Protein AF-0000000066380019 (afdb_homodimer)

Sequence (318 aa):
MEIKNHFGVYCVCFENGKLLCIEKTRGPYQHRYDLPGGSQQLGEGLTETLTREVMEETGFTVRSYSNPRIYDVFVREELKNFMVHHVMALYDVEMNESAPQVTISEAVSDGANDSLGYIWMDIQEITEENASPLVLKVKSELLGFPELDKTSYMNWKVKMEIKNHFGVYCVCFENGKLLCIEKTRGPYQHRYDLPGGSQQLGEGLTETLTREVMEETGFTVRSYSNPRIYDVFVREELKNFMVHHVMALYDVEMNESAPQVTISEAVSDGANDSLGYIWMDIQEITEENASPLVLKVKSELLGFPELDKTSYMNWKVK

Organism: Streptococcus pneumoniae (strain ATCC BAA-255 / R6) (NCBI:txid171101)

pLDDT: mean 88.06, std 16.41, range [38.72, 98.88]

InterPro domains:
  IPR000086 NUDIX hydrolase domain [PF00293] (6-127)
  IPR000086 NUDIX hydrolase domain [PS51462] (4-143)
  IPR015797 NUDIX hydrolase-like domain superfamily [SSF55811] (5-139)
  IPR020084 NUDIX hydrolase, conserved site [PS00893] (38-59)

Nearest PDB structures (foldseek):
  5ghp-assembly2_B  TM=7.331E-01  e=1.375E-08  Homo sapiens
  5gp0-assembly1_I  TM=7.431E-01  e=1.557E-08  Arabidopsis thaliana
  5ws7-assembly2_B  TM=7.400E-01  e=2.726E-08  Homo sapiens
  5anv-assembly1_A  TM=7.391E-01  e=7.845E-08  Homo sapiens
  5wy6-assembly1_A  TM=7.321E-01  e=2.721E-07  Arabidopsis thaliana

Foldseek 3Di:
DAEAEAEKEFEFEADPQWTKWWAFCDDLQHQATDTQIGHDDPPDDRVRRHQVSCCLAAVWGWPDKDDWDKAWAWEAEAPDPYIYIYIYIYIYTDTDPDDRPDALVVQPCPVPRRTSYMDIGRLVPDDPVHHDPNSVQVSCVVVPHHDRDYYYHHHRYRD/DAEAEAEKEFEFEADPQWTKWFAFCDDLQHQATDTQIGHDDPPDDRVRRHQVSCCLAAVWGWPDKDDWDKAWAWEAEPPDPYIYIYIYIYIYTDTDPPDRPDALVVQDCPVPRRTSYMDIGRLVPDDPVHHDPNSVQVSCVVVPHHDRDYYYHHHRYRD

Structure (mmCIF, N/CA/C/O backbone):
data_AF-0000000066380019-model_v1
#
loop_
_entity.id
_entity.type
_entity.pdbx_description
1 polymer 'Nudix hydrolase domain-containing protein'
#
loop_
_atom_site.group_PDB
_atom_site.id
_atom_site.type_symbol
_atom_site.label_atom_id
_atom_site.label_alt_id
_atom_site.label_comp_id
_atom_site.label_asym_id
_atom_site.label_entity_id
_atom_site.label_seq_id
_atom_site.pdbx_PDB_ins_code
_atom_site.Cartn_x
_atom_site.Cartn_y
_atom_site.Cartn_z
_atom_site.occupancy
_atom_site.B_iso_or_equiv
_atom_site.auth_seq_id
_atom_site.auth_comp_id
_atom_site.auth_asym_id
_atom_site.auth_atom_id
_atom_site.pdbx_PDB_model_num
ATOM 1 N N . MET A 1 1 ? 16.453 5.004 -19.578 1 79.56 1 MET A N 1
ATOM 2 C CA . MET A 1 1 ? 15.602 3.816 -19.625 1 79.56 1 MET A CA 1
ATOM 3 C C . MET A 1 1 ? 14.203 4.137 -19.125 1 79.56 1 MET A C 1
ATOM 5 O O . MET A 1 1 ? 14.039 4.871 -18.156 1 79.56 1 MET A O 1
ATOM 9 N N . GLU A 1 2 ? 13.242 3.752 -19.859 1 91.19 2 GLU A N 1
ATOM 10 C CA . GLU A 1 2 ? 11.844 4.023 -19.531 1 91.19 2 GLU A CA 1
ATOM 11 C C . GLU A 1 2 ? 11.375 3.17 -18.344 1 91.19 2 GLU A C 1
ATOM 13 O O . GLU A 1 2 ? 11.758 2.002 -18.234 1 91.19 2 GLU A O 1
ATOM 18 N N . ILE A 1 3 ? 10.719 3.736 -17.391 1 94.06 3 ILE A N 1
ATOM 19 C CA . ILE A 1 3 ? 10.156 3.018 -16.25 1 94.06 3 ILE A CA 1
ATOM 20 C C . ILE A 1 3 ? 8.633 3.07 -16.297 1 94.06 3 ILE A C 1
ATOM 22 O O . ILE A 1 3 ? 8.047 4.152 -16.375 1 94.06 3 ILE A O 1
ATOM 26 N N . LYS A 1 4 ? 8.039 1.945 -16.344 1 93.69 4 LYS A N 1
ATOM 27 C CA . LYS A 1 4 ? 6.586 1.824 -16.297 1 93.69 4 LYS A CA 1
ATOM 28 C C . LYS A 1 4 ? 6.113 1.447 -14.898 1 93.69 4 LYS A C 1
ATOM 30 O O . LYS A 1 4 ? 6.672 0.546 -14.273 1 93.69 4 LYS A O 1
ATOM 35 N N . ASN A 1 5 ? 5.074 2.111 -14.461 1 95.5 5 ASN A N 1
ATOM 36 C CA . ASN A 1 5 ? 4.539 1.827 -13.133 1 95.5 5 ASN A CA 1
ATOM 37 C C . ASN A 1 5 ? 3.365 0.852 -13.203 1 95.5 5 ASN A C 1
ATOM 39 O O . ASN A 1 5 ? 2.531 0.938 -14.109 1 95.5 5 ASN A O 1
ATOM 43 N N . HIS A 1 6 ? 3.338 -0.1 -12.336 1 96 6 HIS A N 1
ATOM 44 C CA . HIS A 1 6 ? 2.219 -1.019 -12.172 1 96 6 HIS A CA 1
ATOM 45 C C . HIS A 1 6 ? 1.827 -1.145 -10.703 1 96 6 HIS A C 1
ATOM 47 O O . HIS A 1 6 ? 2.684 -1.372 -9.844 1 96 6 HIS A O 1
ATOM 53 N N . PHE A 1 7 ? 0.603 -0.919 -10.453 1 97.69 7 PHE A N 1
ATOM 54 C CA . PHE A 1 7 ? 0.041 -1.104 -9.117 1 97.69 7 PHE A CA 1
ATOM 55 C C . PHE A 1 7 ? -0.989 -2.227 -9.117 1 97.69 7 PHE A C 1
ATOM 57 O O . PHE A 1 7 ? -1.856 -2.283 -9.992 1 97.69 7 PHE A O 1
ATOM 64 N N . GLY A 1 8 ? -0.84 -3.137 -8.102 1 98.19 8 GLY A N 1
ATOM 65 C CA . GLY A 1 8 ? -1.808 -4.215 -7.977 1 98.19 8 GLY A CA 1
ATOM 66 C C . GLY A 1 8 ? -2.139 -4.547 -6.535 1 98.19 8 GLY A C 1
ATOM 67 O O . GLY A 1 8 ? -1.402 -4.176 -5.617 1 98.19 8 GLY A O 1
ATOM 68 N N . VAL A 1 9 ? -3.27 -5.199 -6.332 1 98.81 9 VAL A N 1
ATOM 69 C CA . VAL A 1 9 ? -3.74 -5.684 -5.039 1 98.81 9 VAL A CA 1
ATOM 70 C C . VAL A 1 9 ? -3.752 -7.211 -5.035 1 98.81 9 VAL A C 1
ATOM 72 O O . VAL A 1 9 ? -4.266 -7.836 -5.965 1 98.81 9 VAL A O 1
ATOM 75 N N . TYR A 1 10 ? -3.186 -7.801 -3.924 1 98.75 10 TYR A N 1
ATOM 76 C CA . TYR A 1 10 ? -2.957 -9.242 -3.986 1 98.75 10 TYR A CA 1
ATOM 77 C C . TYR A 1 10 ? -3.324 -9.906 -2.666 1 98.75 10 TYR A C 1
ATOM 79 O O . TYR A 1 10 ? -3.191 -9.305 -1.599 1 98.75 10 TYR A O 1
ATOM 87 N N . CYS A 1 11 ? -3.648 -11.094 -2.803 1 98 11 CYS A N 1
ATOM 88 C CA . CYS A 1 11 ? -4.078 -11.945 -1.703 1 98 11 CYS A CA 1
ATOM 89 C C . CYS A 1 11 ? -2.92 -12.789 -1.184 1 98 11 CYS A C 1
ATOM 91 O O . CYS A 1 11 ? -2.18 -13.391 -1.967 1 98 11 CYS A O 1
ATOM 93 N N . VAL A 1 12 ? -2.764 -12.773 0.124 1 98.69 12 VAL A N 1
ATOM 94 C CA . VAL A 1 12 ? -1.862 -13.711 0.788 1 98.69 12 VAL A CA 1
ATOM 95 C C . VAL A 1 12 ? -2.668 -14.68 1.652 1 98.69 12 VAL A C 1
ATOM 97 O O . VAL A 1 12 ? -3.227 -14.281 2.68 1 98.69 12 VAL A O 1
ATOM 100 N N . CYS A 1 13 ? -2.77 -15.82 1.291 1 97.38 13 CYS A N 1
ATOM 101 C CA . CYS A 1 13 ? -3.393 -16.891 2.053 1 97.38 13 CYS A CA 1
ATOM 102 C C . CYS A 1 13 ? -2.395 -18.016 2.342 1 97.38 13 CYS A C 1
ATOM 104 O O . CYS A 1 13 ? -2.027 -18.766 1.443 1 97.38 13 CYS A O 1
ATOM 106 N N . PHE A 1 14 ? -1.931 -18.062 3.529 1 97 14 PHE A N 1
ATOM 107 C CA . PHE A 1 14 ? -0.907 -19 3.969 1 97 14 PHE A CA 1
ATOM 108 C C . PHE A 1 14 ? -1.453 -19.938 5.047 1 97 14 PHE A C 1
ATOM 110 O O . PHE A 1 14 ? -1.842 -19.484 6.125 1 97 14 PHE A O 1
ATOM 117 N N . GLU A 1 15 ? -1.567 -21.188 4.734 1 92.94 15 GLU A N 1
ATOM 118 C CA . GLU A 1 15 ? -2.115 -22.188 5.648 1 92.94 15 GLU A CA 1
ATOM 119 C C . GLU A 1 15 ? -1.286 -23.469 5.625 1 92.94 15 GLU A C 1
ATOM 121 O O . GLU A 1 15 ? -0.978 -24 4.555 1 92.94 15 GLU A O 1
ATOM 126 N N . ASN A 1 16 ? -0.934 -23.953 6.805 1 94.06 16 ASN A N 1
ATOM 127 C CA . ASN A 1 16 ? -0.252 -25.234 6.941 1 94.06 16 ASN A CA 1
ATOM 128 C C . ASN A 1 16 ? 1.027 -25.281 6.109 1 94.06 16 ASN A C 1
ATOM 130 O O . ASN A 1 16 ? 1.26 -26.25 5.371 1 94.06 16 ASN A O 1
ATOM 134 N N . GLY A 1 17 ? 1.741 -24.172 6.066 1 95.69 17 GLY A N 1
ATOM 135 C CA . GLY A 1 17 ? 3.029 -24.109 5.391 1 95.69 17 GLY A CA 1
ATOM 136 C C . GLY A 1 17 ? 2.91 -23.906 3.893 1 95.69 17 GLY A C 1
ATOM 137 O O . GLY A 1 17 ? 3.914 -23.938 3.176 1 95.69 17 GLY A O 1
ATOM 138 N N . LYS A 1 18 ? 1.651 -23.734 3.436 1 96.75 18 LYS A N 1
ATOM 139 C CA . LYS A 1 18 ? 1.424 -23.594 2.002 1 96.75 18 LYS A CA 1
ATOM 140 C C . LYS A 1 18 ? 0.825 -22.234 1.678 1 96.75 18 LYS A C 1
ATOM 142 O O . LYS A 1 18 ? -0.024 -21.719 2.416 1 96.75 18 LYS A O 1
ATOM 147 N N . LEU A 1 19 ? 1.25 -21.688 0.559 1 97.62 19 LEU A N 1
ATOM 148 C CA . LEU A 1 19 ? 0.796 -20.391 0.056 1 97.62 19 LEU A CA 1
ATOM 149 C C . LEU A 1 19 ? -0.108 -20.578 -1.159 1 97.62 19 LEU A C 1
ATOM 151 O O . LEU A 1 19 ? 0.231 -21.312 -2.09 1 97.62 19 LEU A O 1
ATOM 155 N N . LEU A 1 20 ? -1.28 -19.938 -1.122 1 95.94 20 LEU A N 1
ATOM 156 C CA . LEU A 1 20 ? -2.164 -19.953 -2.281 1 95.94 20 LEU A CA 1
ATOM 157 C C . LEU A 1 20 ? -1.581 -19.141 -3.428 1 95.94 20 LEU A C 1
ATOM 159 O O . LEU A 1 20 ? -1.33 -17.938 -3.273 1 95.94 20 LEU A O 1
ATOM 163 N N . CYS A 1 21 ? -1.345 -19.797 -4.52 1 96.62 21 CYS A N 1
ATOM 164 C CA . CYS A 1 21 ? -0.783 -19.141 -5.699 1 96.62 21 CYS A CA 1
ATOM 165 C C . CYS A 1 21 ? -1.622 -19.438 -6.938 1 96.62 21 CYS A C 1
ATOM 167 O O . CYS A 1 21 ? -2.561 -20.234 -6.879 1 96.62 21 CYS A O 1
ATOM 169 N N . ILE A 1 22 ? -1.311 -18.672 -7.941 1 93.88 22 ILE A N 1
ATOM 170 C CA . ILE A 1 22 ? -1.867 -18.922 -9.266 1 93.88 22 ILE A CA 1
ATOM 171 C C . ILE A 1 22 ? -0.737 -19.047 -10.281 1 93.88 22 ILE A C 1
ATOM 173 O O . ILE A 1 22 ? 0.411 -18.703 -9.992 1 93.88 22 ILE A O 1
ATOM 177 N N . GLU A 1 23 ? -1.084 -19.609 -11.375 1 88.19 23 GLU A N 1
ATOM 178 C CA . GLU A 1 23 ? -0.146 -19.656 -12.492 1 88.19 23 GLU A CA 1
ATOM 179 C C . GLU A 1 23 ? -0.554 -18.688 -13.602 1 88.19 23 GLU A C 1
ATOM 181 O O . GLU A 1 23 ? -1.653 -18.781 -14.148 1 88.19 23 GLU A O 1
ATOM 186 N N . LYS A 1 24 ? 0.346 -17.844 -13.867 1 80.25 24 LYS A N 1
ATOM 187 C CA . LYS A 1 24 ? 0.044 -16.859 -14.906 1 80.25 24 LYS A CA 1
ATOM 188 C C . LYS A 1 24 ? 0.396 -17.391 -16.297 1 80.25 24 LYS A C 1
ATOM 190 O O . LYS A 1 24 ? 1.412 -18.078 -16.453 1 80.25 24 LYS A O 1
ATOM 195 N N . THR A 1 25 ? -0.458 -17.078 -17.203 1 78.31 25 THR A N 1
ATOM 196 C CA . THR A 1 25 ? -0.219 -17.562 -18.562 1 78.31 25 THR A CA 1
ATOM 197 C C . THR A 1 25 ? 0.271 -16.438 -19.453 1 78.31 25 THR A C 1
ATOM 199 O O . THR A 1 25 ? 0.654 -16.672 -20.609 1 78.31 25 THR A O 1
ATOM 202 N N . ARG A 1 26 ? 0.308 -15.25 -18.922 1 77.38 26 ARG A N 1
ATOM 203 C CA . ARG A 1 26 ? 0.726 -14.094 -19.703 1 77.38 26 ARG A CA 1
ATOM 204 C C . ARG A 1 26 ? 1.482 -13.094 -18.844 1 77.38 26 ARG A C 1
ATOM 206 O O . ARG A 1 26 ? 1.46 -13.188 -17.609 1 77.38 26 ARG A O 1
ATOM 213 N N . GLY A 1 27 ? 2.17 -12.148 -19.531 1 77.94 27 GLY A N 1
ATOM 214 C CA . GLY A 1 27 ? 2.855 -11.078 -18.812 1 77.94 27 GLY A CA 1
ATOM 215 C C . GLY A 1 27 ? 4.266 -11.453 -18.391 1 77.94 27 GLY A C 1
ATOM 216 O O . GLY A 1 27 ? 4.781 -12.5 -18.797 1 77.94 27 GLY A O 1
ATOM 217 N N . PRO A 1 28 ? 4.812 -10.633 -17.609 1 80.19 28 PRO A N 1
ATOM 218 C CA . PRO A 1 28 ? 6.223 -10.82 -17.25 1 80.19 28 PRO A CA 1
ATOM 219 C C . PRO A 1 28 ? 6.445 -12.008 -16.328 1 80.19 28 PRO A C 1
ATOM 221 O O . PRO A 1 28 ? 7.566 -12.516 -16.219 1 80.19 28 PRO A O 1
ATOM 224 N N . TYR A 1 29 ? 5.344 -12.469 -15.727 1 86.25 29 TYR A N 1
ATOM 225 C CA . TYR A 1 29 ? 5.512 -13.531 -14.742 1 86.25 29 TYR A CA 1
ATOM 226 C C . TYR A 1 29 ? 4.938 -14.844 -15.258 1 86.25 29 TYR A C 1
ATOM 228 O O . TYR A 1 29 ? 4.617 -15.742 -14.477 1 86.25 29 TYR A O 1
ATOM 236 N N . GLN A 1 30 ? 4.844 -14.945 -16.562 1 83.88 30 GLN A N 1
ATOM 237 C CA . GLN A 1 30 ? 4.293 -16.156 -17.172 1 83.88 30 GLN A CA 1
ATOM 238 C C . GLN A 1 30 ? 5.105 -17.375 -16.781 1 83.88 30 GLN A C 1
ATOM 240 O O . GLN A 1 30 ? 6.336 -17.328 -16.719 1 83.88 30 GLN A O 1
ATOM 245 N N . HIS A 1 31 ? 4.379 -18.422 -16.422 1 84.62 31 HIS A N 1
ATOM 246 C CA . HIS A 1 31 ? 4.91 -19.75 -16.078 1 84.62 31 HIS A CA 1
ATOM 247 C C . HIS A 1 31 ? 5.582 -19.719 -14.711 1 84.62 31 HIS A C 1
ATOM 249 O O . HIS A 1 31 ? 6.484 -20.516 -14.445 1 84.62 31 HIS A O 1
ATOM 255 N N . ARG A 1 32 ? 5.25 -18.781 -13.93 1 92.31 32 ARG A N 1
ATOM 256 C CA . ARG A 1 32 ? 5.672 -18.688 -12.539 1 92.31 32 ARG A CA 1
ATOM 257 C C . ARG A 1 32 ? 4.469 -18.609 -11.609 1 92.31 32 ARG A C 1
ATOM 259 O O . ARG A 1 32 ? 3.398 -18.141 -12.008 1 92.31 32 ARG A O 1
ATOM 266 N N . TYR A 1 33 ? 4.723 -19.031 -10.438 1 94.31 33 TYR A N 1
ATOM 267 C CA . TYR A 1 33 ? 3.707 -18.844 -9.406 1 94.31 33 TYR A CA 1
ATOM 268 C C . TYR A 1 33 ? 3.576 -17.375 -9.031 1 94.31 33 TYR A C 1
ATOM 270 O O . TYR A 1 33 ? 4.578 -16.672 -8.891 1 94.31 33 TYR A O 1
ATOM 278 N N . ASP A 1 34 ? 2.385 -17 -9 1 96.81 34 ASP A N 1
ATOM 279 C CA . ASP A 1 34 ? 2.061 -15.625 -8.602 1 96.81 34 ASP A CA 1
ATOM 280 C C . ASP A 1 34 ? 0.957 -15.602 -7.551 1 96.81 34 ASP A C 1
ATOM 282 O O . ASP A 1 34 ? 0.409 -16.641 -7.195 1 96.81 34 ASP A O 1
ATOM 286 N N . LEU A 1 35 ? 0.678 -14.477 -7.031 1 97.75 35 LEU A N 1
ATOM 287 C CA . LEU A 1 35 ? -0.396 -14.328 -6.059 1 97.75 35 LEU A CA 1
ATOM 288 C C . LEU A 1 35 ? -1.717 -14.008 -6.75 1 97.75 35 LEU A C 1
ATOM 290 O O . LEU A 1 35 ? -1.74 -13.281 -7.742 1 97.75 35 LEU A O 1
ATOM 294 N N . PRO A 1 36 ? -2.805 -14.57 -6.254 1 96.5 36 PRO A N 1
ATOM 295 C CA . PRO A 1 36 ? -4.086 -14.07 -6.762 1 96.5 36 PRO A CA 1
ATOM 296 C C . PRO A 1 36 ? -4.25 -12.562 -6.566 1 96.5 36 PRO A C 1
ATOM 298 O O . PRO A 1 36 ? -4.008 -12.047 -5.469 1 96.5 36 PRO A O 1
ATOM 301 N N . GLY A 1 37 ? -4.594 -11.891 -7.527 1 97 37 GLY A N 1
ATOM 302 C CA . GLY A 1 37 ? -4.715 -10.445 -7.484 1 97 37 GLY A CA 1
ATOM 303 C C . GLY A 1 37 ? -4.531 -9.789 -8.844 1 97 37 GLY A C 1
ATOM 304 O O . GLY A 1 37 ? -4.359 -10.477 -9.852 1 97 37 GLY A O 1
ATOM 305 N N . GLY A 1 38 ? -4.574 -8.492 -8.875 1 96.38 38 GLY A N 1
ATOM 306 C CA . GLY A 1 38 ? -4.453 -7.785 -10.133 1 96.38 38 GLY A CA 1
ATOM 307 C C . GLY A 1 38 ? -4.672 -6.289 -10.008 1 96.38 38 GLY A C 1
ATOM 308 O O . GLY A 1 38 ? -4.527 -5.73 -8.922 1 96.38 38 GLY A O 1
ATOM 309 N N . SER A 1 39 ? -4.961 -5.73 -11.117 1 96.81 39 SER A N 1
ATOM 310 C CA . SER A 1 39 ? -5.094 -4.277 -11.203 1 96.81 39 SER A CA 1
ATOM 311 C C . SER A 1 39 ? -6.461 -3.816 -10.719 1 96.81 39 SER A C 1
ATOM 313 O O . SER A 1 39 ? -7.445 -4.555 -10.82 1 96.81 39 SER A O 1
ATOM 315 N N . GLN A 1 40 ? -6.492 -2.615 -10.25 1 97.31 40 GLN A N 1
ATOM 316 C CA . GLN A 1 40 ? -7.738 -2 -9.812 1 97.31 40 GLN A CA 1
ATOM 317 C C . GLN A 1 40 ? -8.602 -1.596 -11.008 1 97.31 40 GLN A C 1
ATOM 319 O O . GLN A 1 40 ? -8.078 -1.16 -12.031 1 97.31 40 GLN A O 1
ATOM 324 N N . GLN A 1 41 ? -9.906 -1.7 -10.844 1 95.88 41 GLN A N 1
ATOM 325 C CA . GLN A 1 41 ? -10.875 -1.091 -11.75 1 95.88 41 GLN A CA 1
ATOM 326 C C . GLN A 1 41 ? -11.352 0.258 -11.219 1 95.88 41 GLN A C 1
ATOM 328 O O . GLN A 1 41 ? -11.297 0.511 -10.016 1 95.88 41 GLN A O 1
ATOM 333 N N . LEU A 1 42 ? -11.82 1.012 -12.117 1 93.19 42 LEU A N 1
ATOM 334 C CA . LEU A 1 42 ? -12.273 2.35 -11.742 1 93.19 42 LEU A CA 1
ATOM 335 C C . LEU A 1 42 ? -13.383 2.281 -10.703 1 93.19 42 LEU A C 1
ATOM 337 O O . LEU A 1 42 ? -14.344 1.526 -10.867 1 93.19 42 LEU A O 1
ATOM 341 N N . GLY A 1 43 ? -13.188 3.041 -9.609 1 93.88 43 GLY A N 1
ATOM 342 C CA . GLY A 1 43 ? -14.219 3.139 -8.594 1 93.88 43 GLY A CA 1
ATOM 343 C C . GLY A 1 43 ? -14.078 2.1 -7.5 1 93.88 43 GLY A C 1
ATOM 344 O O . GLY A 1 43 ? -14.781 2.16 -6.484 1 93.88 43 GLY A O 1
ATOM 345 N N . GLU A 1 44 ? -13.148 1.173 -7.621 1 96.81 44 GLU A N 1
ATOM 346 C CA . GLU A 1 44 ? -12.93 0.132 -6.621 1 96.81 44 GLU A CA 1
ATOM 347 C C . GLU A 1 44 ? -11.977 0.611 -5.523 1 96.81 44 GLU A C 1
ATOM 349 O O . GLU A 1 44 ? -10.953 1.235 -5.812 1 96.81 44 GLU A O 1
ATOM 354 N N . GLY A 1 45 ? -12.383 0.373 -4.301 1 98.25 45 GLY A N 1
ATOM 355 C CA . GLY A 1 45 ? -11.375 0.427 -3.252 1 98.25 45 GLY A CA 1
ATOM 356 C C . GLY A 1 45 ? -10.414 -0.746 -3.285 1 98.25 45 GLY A C 1
ATOM 357 O O . GLY A 1 45 ? -10.617 -1.699 -4.039 1 98.25 45 GLY A O 1
ATOM 358 N N . LEU A 1 46 ? -9.477 -0.72 -2.463 1 98.75 46 LEU A N 1
ATOM 359 C CA . LEU A 1 46 ? -8.461 -1.766 -2.43 1 98.75 46 LEU A CA 1
ATOM 360 C C . LEU A 1 46 ? -9.078 -3.119 -2.1 1 98.75 46 LEU A C 1
ATOM 362 O O . LEU A 1 46 ? -8.812 -4.113 -2.777 1 98.75 46 LEU A O 1
ATOM 366 N N . THR A 1 47 ? -9.953 -3.168 -1.132 1 98.69 47 THR A N 1
ATOM 367 C CA . THR A 1 47 ? -10.523 -4.434 -0.679 1 98.69 47 THR A CA 1
ATOM 368 C C . THR A 1 47 ? -11.531 -4.965 -1.693 1 98.69 47 THR A C 1
ATOM 370 O O . THR A 1 47 ? -11.688 -6.18 -1.845 1 98.69 47 THR A O 1
ATOM 373 N N . GLU A 1 48 ? -12.188 -4.051 -2.381 1 98.44 48 GLU A N 1
ATOM 374 C CA . GLU A 1 48 ? -13.094 -4.465 -3.451 1 98.44 48 GLU A CA 1
ATOM 375 C C . GLU A 1 48 ? -12.32 -5.113 -4.598 1 98.44 48 GLU A C 1
ATOM 377 O O . GLU A 1 48 ? -12.758 -6.125 -5.152 1 98.44 48 GLU A O 1
ATOM 382 N N . THR A 1 49 ? -11.234 -4.52 -4.945 1 98.5 49 THR A N 1
ATOM 383 C CA . THR A 1 49 ? -10.367 -5.109 -5.957 1 98.5 49 THR A CA 1
ATOM 384 C C . THR A 1 49 ? -9.883 -6.488 -5.52 1 98.5 49 THR A C 1
ATOM 386 O O . THR A 1 49 ? -9.93 -7.441 -6.297 1 98.5 49 THR A O 1
ATOM 389 N N . LEU A 1 50 ? -9.461 -6.57 -4.266 1 98.38 50 LEU A N 1
ATOM 390 C CA . LEU A 1 50 ? -8.984 -7.824 -3.701 1 98.38 50 LEU A CA 1
ATOM 391 C C . LEU A 1 50 ? -10.023 -8.922 -3.85 1 98.38 50 LEU A C 1
ATOM 393 O O . LEU A 1 50 ? -9.734 -9.992 -4.398 1 98.38 50 LEU A O 1
ATOM 397 N N . THR A 1 51 ? -11.211 -8.641 -3.424 1 97.5 51 THR A N 1
ATOM 398 C CA . THR A 1 51 ? -12.273 -9.633 -3.395 1 97.5 51 THR A CA 1
ATOM 399 C C . THR A 1 51 ? -12.664 -10.047 -4.812 1 97.5 51 THR A C 1
ATOM 401 O O . THR A 1 51 ? -12.875 -11.234 -5.078 1 97.5 51 THR A O 1
ATOM 404 N N . ARG A 1 52 ? -12.734 -9.102 -5.691 1 97.06 52 ARG A N 1
ATOM 405 C CA . ARG A 1 52 ? -13.094 -9.398 -7.074 1 97.06 52 ARG A CA 1
ATOM 406 C C . ARG A 1 52 ? -12.047 -10.281 -7.742 1 97.06 52 ARG A C 1
ATOM 408 O O . ARG A 1 52 ? -12.383 -11.312 -8.328 1 97.06 52 ARG A O 1
ATOM 415 N N . GLU A 1 53 ? -10.766 -9.914 -7.656 1 96.06 53 GLU A N 1
ATOM 416 C CA . GLU A 1 53 ? -9.688 -10.625 -8.32 1 96.06 53 GLU A CA 1
ATOM 417 C C . GLU A 1 53 ? -9.547 -12.047 -7.777 1 96.06 53 GLU A C 1
ATOM 419 O O . GLU A 1 53 ? -9.281 -12.984 -8.531 1 96.06 53 GLU A O 1
ATOM 424 N N . VAL A 1 54 ? -9.719 -12.219 -6.465 1 94.62 54 VAL A N 1
ATOM 425 C CA . VAL A 1 54 ? -9.625 -13.539 -5.859 1 94.62 54 VAL A CA 1
ATOM 426 C C . VAL A 1 54 ? -10.719 -14.453 -6.418 1 94.62 54 VAL A C 1
ATOM 428 O O . VAL A 1 54 ? -10.438 -15.578 -6.824 1 94.62 54 VAL A O 1
ATOM 431 N N . MET A 1 55 ? -11.867 -13.906 -6.469 1 93.56 55 MET A N 1
ATOM 432 C CA . MET A 1 55 ? -12.969 -14.688 -7.023 1 93.56 55 MET A CA 1
ATOM 433 C C . MET A 1 55 ? -12.719 -15.008 -8.492 1 93.56 55 MET A C 1
ATOM 435 O O . MET A 1 55 ? -12.875 -16.156 -8.914 1 93.56 55 MET A O 1
ATOM 439 N N . GLU A 1 56 ? -12.328 -14.086 -9.281 1 91.56 56 GLU A N 1
ATOM 440 C CA . GLU A 1 56 ? -12.109 -14.25 -10.719 1 91.56 56 GLU A CA 1
ATOM 441 C C . GLU A 1 56 ? -11.016 -15.281 -10.992 1 91.56 56 GLU A C 1
ATOM 443 O O . GLU A 1 56 ? -11.141 -16.109 -11.898 1 91.56 56 GLU A O 1
ATOM 448 N N . GLU A 1 57 ? -9.984 -15.281 -10.164 1 91 57 GLU A N 1
ATOM 449 C CA . GLU A 1 57 ? -8.797 -16.062 -10.492 1 91 57 GLU A CA 1
ATOM 450 C C . GLU A 1 57 ? -8.812 -17.422 -9.781 1 91 57 GLU A C 1
ATOM 452 O O . GLU A 1 57 ? -8.148 -18.359 -10.211 1 91 57 GLU A O 1
ATOM 457 N N . THR A 1 58 ? -9.547 -17.547 -8.625 1 90.75 58 THR A N 1
ATOM 458 C CA . THR A 1 58 ? -9.461 -18.766 -7.836 1 90.75 58 THR A CA 1
ATOM 459 C C . THR A 1 58 ? -10.844 -19.391 -7.656 1 90.75 58 THR A C 1
ATOM 461 O O . THR A 1 58 ? -10.953 -20.562 -7.293 1 90.75 58 THR A O 1
ATOM 464 N N . GLY A 1 59 ? -11.859 -18.578 -7.805 1 89.19 59 GLY A N 1
ATOM 465 C CA . GLY A 1 59 ? -13.219 -19.047 -7.551 1 89.19 59 GLY A CA 1
ATOM 466 C C . GLY A 1 59 ? -13.602 -19 -6.082 1 89.19 59 GLY A C 1
ATOM 467 O O . GLY A 1 59 ? -14.75 -19.25 -5.727 1 89.19 59 GLY A O 1
ATOM 468 N N . PHE A 1 60 ? -12.703 -18.625 -5.211 1 90.5 60 PHE A N 1
ATOM 469 C CA . PHE A 1 60 ? -12.977 -18.547 -3.779 1 90.5 60 PHE A CA 1
ATOM 470 C C . PHE A 1 60 ? -13.609 -17.219 -3.412 1 90.5 60 PHE A C 1
ATOM 472 O O . PHE A 1 60 ? -13.375 -16.203 -4.082 1 90.5 60 PHE A O 1
ATOM 479 N N . THR A 1 61 ? -14.352 -17.312 -2.354 1 93.12 61 THR A N 1
ATOM 480 C CA . THR A 1 61 ? -14.883 -16.094 -1.774 1 93.12 61 THR A CA 1
ATOM 481 C C . THR A 1 61 ? -14.109 -15.711 -0.513 1 93.12 61 THR A C 1
ATOM 483 O O . THR A 1 61 ? -13.766 -16.578 0.292 1 93.12 61 THR A O 1
ATOM 486 N N . VAL A 1 62 ? -13.906 -14.477 -0.373 1 95.38 62 VAL A N 1
ATOM 487 C CA . VAL A 1 62 ? -13.141 -13.961 0.755 1 95.38 62 VAL A CA 1
ATOM 488 C C . VAL A 1 62 ? -14.031 -13.867 1.989 1 95.38 62 VAL A C 1
ATOM 490 O O . VAL A 1 62 ? -15.094 -13.234 1.949 1 95.38 62 VAL A O 1
ATOM 493 N N . ARG A 1 63 ? -13.641 -14.484 3.021 1 95.81 63 ARG A N 1
ATOM 494 C CA . ARG A 1 63 ? -14.352 -14.406 4.293 1 95.81 63 ARG A CA 1
ATOM 495 C C . ARG A 1 63 ? -13.922 -13.18 5.086 1 95.81 63 ARG A C 1
ATOM 497 O O . ARG A 1 63 ? -14.758 -12.492 5.676 1 95.81 63 ARG A O 1
ATOM 504 N N . SER A 1 64 ? -12.672 -12.961 5.145 1 97.38 64 SER A N 1
ATOM 505 C CA . SER A 1 64 ? -12.109 -11.812 5.852 1 97.38 64 SER A CA 1
ATOM 506 C C . SER A 1 64 ? -10.727 -11.453 5.312 1 97.38 64 SER A C 1
ATOM 508 O O . SER A 1 64 ? -10.07 -12.273 4.684 1 97.38 64 SER A O 1
ATOM 510 N N . TYR A 1 65 ? -10.375 -10.258 5.379 1 98.25 65 TYR A N 1
ATOM 511 C CA . TYR A 1 65 ? -9.039 -9.773 5.059 1 98.25 65 TYR A CA 1
ATOM 512 C C . TYR A 1 65 ? -8.461 -8.945 6.203 1 98.25 65 TYR A C 1
ATOM 514 O O . TYR A 1 65 ? -9.211 -8.344 6.977 1 98.25 65 TYR A O 1
ATOM 522 N N . SER A 1 66 ? -7.133 -8.938 6.328 1 98.12 66 SER A N 1
ATOM 523 C CA . SER A 1 66 ? -6.426 -8.211 7.383 1 98.12 66 SER A CA 1
ATOM 524 C C . SER A 1 66 ? -4.988 -7.906 6.973 1 98.12 66 SER A C 1
ATOM 526 O O . SER A 1 66 ? -4.555 -8.289 5.887 1 98.12 66 SER A O 1
ATOM 528 N N . ASN A 1 67 ? -4.324 -7.105 7.762 1 97.75 67 ASN A N 1
ATOM 529 C CA . ASN A 1 67 ? -2.895 -6.832 7.676 1 97.75 67 ASN A CA 1
ATOM 530 C C . ASN A 1 67 ? -2.514 -6.262 6.312 1 97.75 67 ASN A C 1
ATOM 532 O O . ASN A 1 67 ? -1.66 -6.816 5.617 1 97.75 67 ASN A O 1
ATOM 536 N N . PRO A 1 68 ? -3.209 -5.188 5.949 1 98.56 68 PRO A N 1
ATOM 537 C CA . PRO A 1 68 ? -2.775 -4.535 4.715 1 98.56 68 PRO A CA 1
ATOM 538 C C . PRO A 1 68 ? -1.319 -4.074 4.766 1 98.56 68 PRO A C 1
ATOM 540 O O . PRO A 1 68 ? -0.896 -3.467 5.75 1 98.56 68 PRO A O 1
ATOM 543 N N . ARG A 1 69 ? -0.55 -4.426 3.779 1 98.06 69 ARG A N 1
ATOM 544 C CA . ARG A 1 69 ? 0.824 -3.943 3.689 1 98.06 69 ARG A CA 1
ATOM 545 C C . ARG A 1 69 ? 1.232 -3.725 2.236 1 98.06 69 ARG A C 1
ATOM 547 O O . ARG A 1 69 ? 0.463 -4.016 1.318 1 98.06 69 ARG A O 1
ATOM 554 N N . ILE A 1 70 ? 2.373 -3.135 2.039 1 98.75 70 ILE A N 1
ATOM 555 C CA . ILE A 1 70 ? 2.76 -2.682 0.708 1 98.75 70 ILE A CA 1
ATOM 556 C C . ILE A 1 70 ? 4.258 -2.891 0.508 1 98.75 70 ILE A C 1
ATOM 558 O O . ILE A 1 70 ? 5.051 -2.67 1.427 1 98.75 70 ILE A O 1
ATOM 562 N N . TYR A 1 71 ? 4.648 -3.395 -0.646 1 98.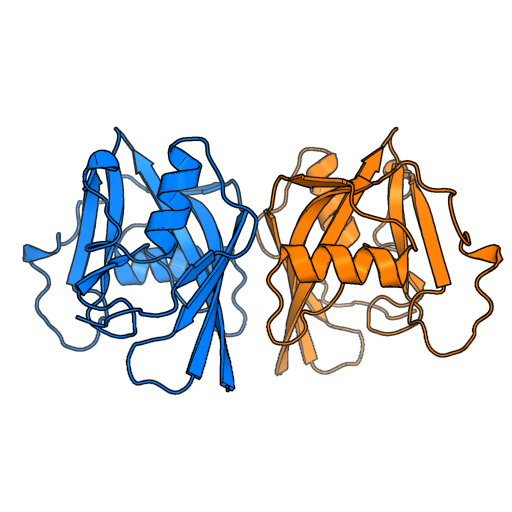62 71 TYR A N 1
ATOM 563 C CA . TYR A 1 71 ? 6.027 -3.57 -1.09 1 98.62 71 TYR A CA 1
ATOM 564 C C . TYR A 1 71 ? 6.191 -3.146 -2.545 1 98.62 71 TYR A C 1
ATOM 566 O O . TYR A 1 71 ? 5.203 -2.869 -3.232 1 98.62 71 TYR A O 1
ATOM 574 N N . ASP A 1 72 ? 7.41 -3 -2.979 1 98.56 72 ASP A N 1
ATOM 575 C CA . ASP A 1 72 ? 7.645 -2.701 -4.391 1 98.56 72 ASP A CA 1
ATOM 576 C C . ASP A 1 72 ? 8.906 -3.398 -4.898 1 98.56 72 ASP A C 1
ATOM 578 O O . ASP A 1 72 ? 9.781 -3.756 -4.113 1 98.56 72 ASP A O 1
ATOM 582 N N . VAL A 1 73 ? 8.938 -3.699 -6.203 1 97.88 73 VAL A N 1
ATOM 583 C CA . VAL A 1 73 ? 10.086 -4.27 -6.902 1 97.88 73 VAL A CA 1
ATOM 584 C C . VAL A 1 73 ? 10.273 -3.559 -8.242 1 97.88 73 VAL A C 1
ATOM 586 O O . VAL A 1 73 ? 9.328 -3.012 -8.805 1 97.88 73 VAL A O 1
ATOM 589 N N . PHE A 1 74 ? 11.469 -3.549 -8.695 1 96.62 74 PHE A N 1
ATOM 590 C CA . PHE A 1 74 ? 11.812 -3.154 -10.055 1 96.62 74 PHE A CA 1
ATOM 591 C C . PHE A 1 74 ? 12.234 -4.367 -10.875 1 96.62 74 PHE A C 1
ATOM 593 O O . PHE A 1 74 ? 13.102 -5.133 -10.469 1 96.62 74 PHE A O 1
ATOM 600 N N . VAL A 1 75 ? 11.57 -4.539 -11.977 1 95 75 VAL A N 1
ATOM 601 C CA . VAL A 1 75 ? 11.844 -5.703 -12.812 1 95 75 VAL A CA 1
ATOM 602 C C . VAL A 1 75 ? 12.211 -5.246 -14.227 1 95 75 VAL A C 1
ATOM 604 O O . VAL A 1 75 ? 11.438 -4.539 -14.875 1 95 75 VAL A O 1
ATOM 607 N N . ARG A 1 76 ? 13.328 -5.609 -14.672 1 92.62 76 ARG A N 1
ATOM 608 C CA . ARG A 1 76 ? 13.742 -5.406 -16.062 1 92.62 76 ARG A CA 1
ATOM 609 C C . ARG A 1 76 ? 13.789 -6.73 -16.812 1 92.62 76 ARG A C 1
ATOM 611 O O . ARG A 1 76 ? 14.617 -7.59 -16.516 1 92.62 76 ARG A O 1
ATOM 618 N N . GLU A 1 77 ? 12.844 -6.844 -17.734 1 88.5 77 GLU A N 1
ATOM 619 C CA . GLU A 1 77 ? 12.875 -8.031 -18.594 1 88.5 77 GLU A CA 1
ATOM 620 C C . GLU A 1 77 ? 14.094 -8.031 -19.5 1 88.5 77 GLU A C 1
ATOM 622 O O . GLU A 1 77 ? 14.461 -6.988 -20.047 1 88.5 77 GLU A O 1
ATOM 627 N N . GLU A 1 78 ? 14.539 -9.266 -19.688 1 84.12 78 GLU A N 1
ATOM 628 C CA . GLU A 1 78 ? 15.688 -9.391 -20.562 1 84.12 78 GLU A CA 1
ATOM 629 C C . GLU A 1 78 ? 15.352 -8.898 -21.984 1 84.12 78 GLU A C 1
ATOM 631 O O . GLU A 1 78 ? 14.258 -9.156 -22.484 1 84.12 78 GLU A O 1
ATOM 636 N N . LEU A 1 79 ? 16.141 -8.125 -22.562 1 81.31 79 LEU A N 1
ATOM 637 C CA . LEU A 1 79 ? 16.062 -7.695 -23.969 1 81.31 79 LEU A CA 1
ATOM 638 C C . LEU A 1 79 ? 15.062 -6.562 -24.141 1 81.31 79 LEU A C 1
ATOM 640 O O . LEU A 1 79 ? 14.727 -6.191 -25.266 1 81.31 79 LEU A O 1
ATOM 644 N N . LYS A 1 80 ? 14.344 -6.277 -23.062 1 82.5 80 LYS A N 1
ATOM 645 C CA . LYS A 1 80 ? 13.484 -5.094 -23.141 1 82.5 80 LYS A CA 1
ATOM 646 C C . LYS A 1 80 ? 14.242 -3.838 -22.734 1 82.5 80 LYS A C 1
ATOM 648 O O . LYS A 1 80 ? 15.219 -3.914 -21.984 1 82.5 80 LYS A O 1
ATOM 653 N N . ASN A 1 81 ? 13.758 -2.781 -23.203 1 85.06 81 ASN A N 1
ATOM 654 C CA . ASN A 1 81 ? 14.43 -1.516 -22.938 1 85.06 81 ASN A CA 1
ATOM 655 C C . ASN A 1 81 ? 13.68 -0.685 -21.906 1 85.06 81 ASN A C 1
ATOM 657 O O . ASN A 1 81 ? 13.727 0.546 -21.938 1 85.06 81 ASN A O 1
ATOM 661 N N . PHE A 1 82 ? 12.852 -1.429 -21.188 1 88 82 PHE A N 1
ATOM 662 C CA . PHE A 1 82 ? 12.172 -0.702 -20.125 1 88 82 PHE A CA 1
ATOM 663 C C . PHE A 1 82 ? 12.156 -1.517 -18.844 1 88 82 PHE A C 1
ATOM 665 O O . PHE A 1 82 ? 12.391 -2.727 -18.859 1 88 82 PHE A O 1
ATOM 672 N N . MET A 1 83 ? 11.961 -0.805 -17.719 1 93.25 83 MET A N 1
ATOM 673 C CA . MET A 1 83 ? 11.82 -1.378 -16.391 1 93.25 83 MET A CA 1
ATOM 674 C C . MET A 1 83 ? 10.406 -1.176 -15.852 1 93.25 83 MET A C 1
ATOM 676 O O . MET A 1 83 ? 9.766 -0.168 -16.156 1 93.25 83 MET A O 1
ATOM 680 N N . VAL A 1 84 ? 9.953 -2.178 -15.172 1 94.62 84 VAL A N 1
ATOM 681 C CA . VAL A 1 84 ? 8.648 -2.047 -14.531 1 94.62 84 VAL A CA 1
ATOM 682 C C . VAL A 1 84 ? 8.82 -1.827 -13.031 1 94.62 84 VAL A C 1
ATOM 684 O O . VAL A 1 84 ? 9.5 -2.607 -12.359 1 94.62 84 VAL A O 1
ATOM 687 N N . HIS A 1 85 ? 8.305 -0.775 -12.5 1 97.19 85 HIS A N 1
ATOM 688 C CA . HIS A 1 85 ? 8.133 -0.566 -11.062 1 97.19 85 HIS A CA 1
ATOM 689 C C . HIS A 1 85 ? 6.801 -1.12 -10.578 1 97.19 85 HIS A C 1
ATOM 691 O O . HIS A 1 85 ? 5.75 -0.531 -10.836 1 97.19 85 HIS A O 1
ATOM 697 N N . HIS A 1 86 ? 6.887 -2.268 -9.969 1 97.81 86 HIS A N 1
ATOM 698 C CA . HIS A 1 86 ? 5.691 -2.963 -9.516 1 97.81 86 HIS A CA 1
ATOM 699 C C . HIS A 1 86 ? 5.445 -2.723 -8.031 1 97.81 86 HIS A C 1
ATOM 701 O O . HIS A 1 86 ? 6.203 -3.207 -7.184 1 97.81 86 HIS A O 1
ATOM 707 N N . VAL A 1 87 ? 4.406 -1.948 -7.711 1 98.5 87 VAL A N 1
ATOM 708 C CA . VAL A 1 87 ? 3.951 -1.723 -6.34 1 98.5 87 VAL A CA 1
ATOM 709 C C . VAL A 1 87 ? 2.793 -2.666 -6.02 1 98.5 87 VAL A C 1
ATOM 711 O O . VAL A 1 87 ? 1.824 -2.75 -6.777 1 98.5 87 VAL A O 1
ATOM 714 N N . MET A 1 88 ? 2.9 -3.371 -4.91 1 98.69 88 MET A N 1
ATOM 715 C CA . MET A 1 88 ? 1.923 -4.41 -4.605 1 98.69 88 MET A CA 1
ATOM 716 C C . MET A 1 88 ? 1.309 -4.191 -3.227 1 98.69 88 MET A C 1
ATOM 718 O O . MET A 1 88 ? 2.023 -4.133 -2.227 1 98.69 88 MET A O 1
ATOM 722 N N . ALA A 1 89 ? 0.016 -4.012 -3.162 1 98.81 89 ALA A N 1
ATOM 723 C CA . ALA A 1 89 ? -0.752 -4.062 -1.921 1 98.81 89 ALA A CA 1
ATOM 724 C C . ALA A 1 89 ? -1.119 -5.496 -1.559 1 98.81 89 ALA A C 1
ATOM 726 O O . ALA A 1 89 ? -1.663 -6.234 -2.385 1 98.81 89 ALA A O 1
ATOM 727 N N . LEU A 1 90 ? -0.812 -5.898 -0.368 1 98.81 90 LEU A N 1
ATOM 728 C CA . LEU A 1 90 ? -1.041 -7.266 0.08 1 98.81 90 LEU A CA 1
ATOM 729 C C . LEU A 1 90 ? -2.027 -7.301 1.244 1 98.81 90 LEU A C 1
ATOM 731 O O . LEU A 1 90 ? -1.996 -6.426 2.113 1 98.81 90 LEU A O 1
ATOM 735 N N . TYR A 1 91 ? -2.836 -8.289 1.285 1 98.88 91 TYR A N 1
ATOM 736 C CA . TYR A 1 91 ? -3.74 -8.562 2.396 1 98.88 91 TYR A CA 1
ATOM 737 C C . TYR A 1 91 ? -3.68 -10.039 2.791 1 98.88 91 TYR A C 1
ATOM 739 O O . TYR A 1 91 ? -3.672 -10.922 1.93 1 98.88 91 TYR A O 1
ATOM 747 N N . ASP A 1 92 ? -3.629 -10.242 4.105 1 98.69 92 ASP A N 1
ATOM 748 C CA . ASP A 1 92 ? -3.963 -11.594 4.555 1 98.69 92 ASP A CA 1
ATOM 749 C C . ASP A 1 92 ? -5.449 -11.883 4.363 1 98.69 92 ASP A C 1
ATOM 751 O O . ASP A 1 92 ? -6.297 -11.055 4.688 1 98.69 92 ASP A O 1
ATOM 755 N N . VAL A 1 93 ? -5.723 -13.078 3.828 1 97.75 93 VAL A N 1
ATOM 756 C CA . VAL A 1 93 ? -7.113 -13.375 3.5 1 97.75 93 VAL A CA 1
ATOM 757 C C . VAL A 1 93 ? -7.488 -14.742 4.059 1 97.75 93 VAL A C 1
ATOM 759 O O . VAL A 1 93 ? -6.707 -15.695 3.973 1 97.75 93 VAL A O 1
ATOM 762 N N . GLU A 1 94 ? -8.648 -14.797 4.633 1 95.69 94 GLU A N 1
ATOM 763 C CA . GLU A 1 94 ? -9.32 -16.047 4.93 1 95.69 94 GLU A CA 1
ATOM 764 C C . GLU A 1 94 ? -10.453 -16.312 3.945 1 95.69 94 GLU A C 1
ATOM 766 O O . GLU A 1 94 ? -11.242 -15.422 3.637 1 95.69 94 GLU A O 1
ATOM 771 N N . MET A 1 95 ? -10.484 -17.5 3.477 1 91.69 95 MET A N 1
ATOM 772 C CA . MET A 1 95 ? -11.477 -17.844 2.465 1 91.69 95 MET A CA 1
ATOM 773 C C . MET A 1 95 ? -12.633 -18.625 3.084 1 91.69 95 MET A C 1
ATOM 775 O O . MET A 1 95 ? -12.461 -19.266 4.125 1 91.69 95 MET A O 1
ATOM 779 N N . ASN A 1 96 ? -13.75 -18.422 2.461 1 87.31 96 ASN A N 1
ATOM 780 C CA . ASN A 1 96 ? -14.875 -19.266 2.869 1 87.31 96 ASN A CA 1
ATOM 781 C C . ASN A 1 96 ? -14.68 -20.703 2.434 1 87.31 96 ASN A C 1
ATOM 783 O O . ASN A 1 96 ? -14.008 -20.969 1.436 1 87.31 96 ASN A O 1
ATOM 787 N N . GLU A 1 97 ? -15.047 -21.625 3.297 1 65.62 97 GLU A N 1
ATOM 788 C CA . GLU A 1 97 ? -14.961 -23.047 3 1 65.62 97 GLU A CA 1
ATOM 789 C C . GLU A 1 97 ? -15.68 -23.391 1.697 1 65.62 97 GLU A C 1
ATOM 791 O O . GLU A 1 97 ? -16.891 -23.172 1.571 1 65.62 97 GLU A O 1
ATOM 796 N N . SER A 1 98 ? -15.516 -22.531 0.733 1 55.09 98 SER A N 1
ATOM 797 C CA . SER A 1 98 ? -16.359 -22.938 -0.384 1 55.09 98 SER A CA 1
ATOM 798 C C . SER A 1 98 ? -15.875 -24.234 -1.012 1 55.09 98 SER A C 1
ATOM 800 O O . SER A 1 98 ? -14.711 -24.609 -0.844 1 55.09 98 SER A O 1
ATOM 802 N N . ALA A 1 99 ? -16.891 -24.875 -1.78 1 50.44 99 ALA A N 1
ATOM 803 C CA . ALA A 1 99 ? -16.703 -26.094 -2.574 1 50.44 99 ALA A CA 1
ATOM 804 C C . ALA A 1 99 ? -15.453 -25.984 -3.457 1 50.44 99 ALA A C 1
ATOM 806 O O . ALA A 1 99 ? -15.227 -24.938 -4.09 1 50.44 99 ALA A O 1
ATOM 807 N N . PRO A 1 100 ? -14.453 -26.797 -3.223 1 45.81 100 PRO A N 1
ATOM 808 C CA . PRO A 1 100 ? -13.219 -26.906 -4.004 1 45.81 100 PRO A CA 1
ATOM 809 C C . PRO A 1 100 ? -13.43 -26.562 -5.48 1 45.81 100 PRO A C 1
ATOM 811 O O . PRO A 1 100 ? -14.258 -27.203 -6.145 1 45.81 100 PRO A O 1
ATOM 814 N N . GLN A 1 101 ? -13.727 -25.359 -5.852 1 45.28 101 GLN A N 1
ATOM 815 C CA . GLN A 1 101 ? -13.805 -25.375 -7.309 1 45.28 101 GLN A CA 1
ATOM 816 C C . GLN A 1 101 ? -12.531 -25.938 -7.93 1 45.28 101 GLN A C 1
ATOM 818 O O . GLN A 1 101 ? -11.5 -26.047 -7.254 1 45.28 101 GLN A O 1
ATOM 823 N N . VAL A 1 102 ? -12.281 -25.766 -9.359 1 44.03 102 VAL A N 1
ATOM 824 C CA . VAL A 1 102 ? -11.539 -26.422 -10.438 1 44.03 102 VAL A CA 1
ATOM 825 C C . VAL A 1 102 ? -10.047 -26.188 -10.242 1 44.03 102 VAL A C 1
ATOM 827 O O . VAL A 1 102 ? -9.594 -25.047 -10.133 1 44.03 102 VAL A O 1
ATOM 830 N N . THR A 1 103 ? -9.312 -26.953 -9.523 1 48.03 103 THR A N 1
ATOM 831 C CA . THR A 1 103 ? -7.855 -27.078 -9.484 1 48.03 103 THR A CA 1
ATOM 832 C C . THR A 1 103 ? -7.262 -26.891 -10.883 1 48.03 103 THR A C 1
ATOM 834 O O . THR A 1 103 ? -7.965 -27.047 -11.883 1 48.03 103 THR A O 1
ATOM 837 N N . ILE A 1 104 ? -6.047 -26.328 -11.047 1 48.72 104 ILE A N 1
ATOM 838 C CA . ILE A 1 104 ? -5.324 -26.125 -12.305 1 48.72 104 ILE A CA 1
ATOM 839 C C . ILE A 1 104 ? -5.73 -27.188 -13.312 1 48.72 104 ILE A C 1
ATOM 841 O O . ILE A 1 104 ? -5.535 -27.016 -14.516 1 48.72 104 ILE A O 1
ATOM 845 N N . SER A 1 105 ? -5.875 -28.453 -12.852 1 40.84 105 SER A N 1
ATOM 846 C CA . SER A 1 105 ? -6.004 -29.469 -13.898 1 40.84 105 SER A CA 1
ATOM 847 C C . SER A 1 105 ? -7.207 -29.188 -14.789 1 40.84 105 SER A C 1
ATOM 849 O O . SER A 1 105 ? -7.254 -29.641 -15.938 1 40.84 105 SER A O 1
ATOM 851 N N . GLU A 1 106 ? -8.336 -28.859 -14.156 1 43.66 106 GLU A N 1
ATOM 852 C CA . GLU A 1 106 ? -9.516 -28.922 -15.023 1 43.66 106 GLU A CA 1
ATOM 853 C C . GLU A 1 106 ? -9.719 -27.625 -15.789 1 43.66 106 GLU A C 1
ATOM 855 O O . GLU A 1 106 ? -10.758 -27.438 -16.438 1 43.66 106 GLU A O 1
ATOM 860 N N . ALA A 1 107 ? -8.867 -26.734 -15.664 1 44.66 107 ALA A N 1
ATOM 861 C CA . ALA A 1 107 ? -9.008 -25.438 -16.328 1 44.66 107 ALA A CA 1
ATOM 862 C C . ALA A 1 107 ? -9.086 -25.609 -17.844 1 44.66 107 ALA A C 1
ATOM 864 O O . ALA A 1 107 ? -8.141 -26.094 -18.484 1 44.66 107 ALA A O 1
ATOM 865 N N . VAL A 1 108 ? -10.133 -25.891 -18.375 1 38.72 108 VAL A N 1
ATOM 866 C CA . VAL A 1 108 ? -10.398 -25.797 -19.812 1 38.72 108 VAL A CA 1
ATOM 867 C C . VAL A 1 108 ? -10.023 -24.406 -20.312 1 38.72 108 VAL A C 1
ATOM 869 O O . VAL A 1 108 ? -10.359 -23.406 -19.688 1 38.72 108 VAL A O 1
ATOM 872 N N . SER A 1 109 ? -8.773 -24.219 -21.016 1 39.16 109 SER A N 1
ATOM 873 C CA . SER A 1 109 ? -8.258 -23.047 -21.734 1 39.16 109 SER A CA 1
ATOM 874 C C . SER A 1 109 ? -9.391 -22.203 -22.312 1 39.16 109 SER A C 1
ATOM 876 O O . SER A 1 109 ? -9.797 -22.422 -23.469 1 39.16 109 SER A O 1
ATOM 878 N N . ASP A 1 110 ? -10.406 -22.047 -21.625 1 40.41 110 ASP A N 1
ATOM 879 C CA . ASP A 1 110 ? -11.367 -21.3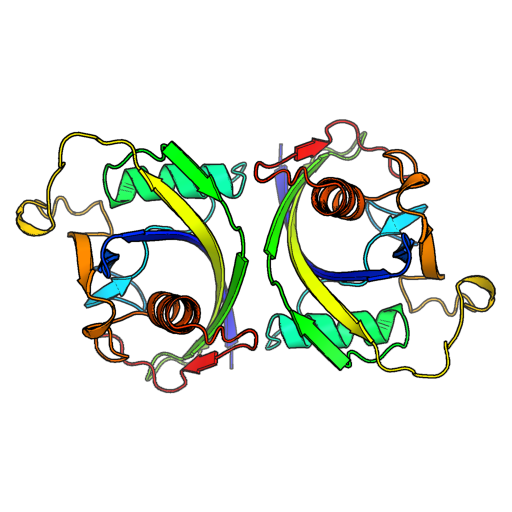12 -22.453 1 40.41 110 ASP A CA 1
ATOM 880 C C . ASP A 1 110 ? -10.906 -19.891 -22.703 1 40.41 110 ASP A C 1
ATOM 882 O O . ASP A 1 110 ? -11.695 -19.047 -23.141 1 40.41 110 ASP A O 1
ATOM 886 N N . GLY A 1 111 ? -9.68 -19.625 -23.125 1 42.5 111 GLY A N 1
ATOM 887 C CA . GLY A 1 111 ? -9.055 -18.453 -23.703 1 42.5 111 GLY A CA 1
ATOM 888 C C . GLY A 1 111 ? -9.133 -17.234 -22.797 1 42.5 111 GLY A C 1
ATOM 889 O O . GLY A 1 111 ? -8.555 -16.188 -23.094 1 42.5 111 GLY A O 1
ATOM 890 N N . ALA A 1 112 ? -10.227 -16.953 -22.125 1 44.34 112 ALA A N 1
ATOM 891 C CA . ALA A 1 112 ? -10.477 -15.609 -21.641 1 44.34 112 ALA A CA 1
ATOM 892 C C . ALA A 1 112 ? -9.781 -15.367 -20.297 1 44.34 112 ALA A C 1
ATOM 894 O O . ALA A 1 112 ? -9.711 -14.234 -19.812 1 44.34 112 ALA A O 1
ATOM 895 N N . ASN A 1 113 ? -9.438 -16.422 -19.469 1 48.5 113 ASN A N 1
ATOM 896 C CA . ASN A 1 113 ? -8.953 -16.172 -18.109 1 48.5 113 ASN A CA 1
ATOM 897 C C . ASN A 1 113 ? -7.434 -16.25 -18.031 1 48.5 113 ASN A C 1
ATOM 899 O O . ASN A 1 113 ? -6.824 -17.172 -18.578 1 48.5 113 ASN A O 1
ATOM 903 N N . ASP A 1 114 ? -6.691 -15.242 -17.734 1 51.62 114 ASP A N 1
ATOM 904 C CA . ASP A 1 114 ? -5.242 -15.086 -17.688 1 51.62 114 ASP A CA 1
ATOM 905 C C . ASP A 1 114 ? -4.629 -16 -16.625 1 51.62 114 ASP A C 1
ATOM 907 O O . ASP A 1 114 ? -3.459 -15.844 -16.266 1 51.62 114 ASP A O 1
ATOM 911 N N . SER A 1 115 ? -5.441 -16.812 -15.938 1 56.44 115 SER A N 1
ATOM 912 C CA . SER A 1 115 ? -4.879 -17.719 -14.945 1 56.44 115 SER A CA 1
ATOM 913 C C . SER A 1 115 ? -5.395 -19.141 -15.141 1 56.44 115 SER A C 1
ATOM 915 O O . SER A 1 115 ? -6.547 -19.344 -15.539 1 56.44 115 SER A O 1
ATOM 917 N N . LEU A 1 116 ? -4.535 -20.172 -15.18 1 59.06 116 LEU A N 1
ATOM 918 C CA . LEU A 1 116 ? -4.852 -21.578 -15.414 1 59.06 116 LEU A CA 1
ATOM 919 C C . LEU A 1 116 ? -5.41 -22.234 -14.148 1 59.06 116 LEU A C 1
ATOM 921 O O . LEU A 1 116 ? -5.695 -23.438 -14.141 1 59.06 116 LEU A O 1
ATOM 925 N N . GLY A 1 117 ? -5.703 -21.406 -13.07 1 78.69 117 GLY A N 1
ATOM 926 C CA . GLY A 1 117 ? -6.191 -21.984 -11.828 1 78.69 117 GLY A CA 1
ATOM 927 C C . GLY A 1 117 ? -5.312 -21.656 -10.633 1 78.69 117 GLY A C 1
ATOM 928 O O . GLY A 1 117 ? -4.348 -20.906 -10.75 1 78.69 117 GLY A O 1
ATOM 929 N N . TYR A 1 118 ? -5.746 -22.219 -9.391 1 89.12 118 TYR A N 1
ATOM 930 C CA . TYR A 1 118 ? -4.992 -21.938 -8.18 1 89.12 118 TYR A CA 1
ATOM 931 C C . TYR A 1 118 ? -4.219 -23.156 -7.707 1 89.12 118 TYR A C 1
ATOM 933 O O . TYR A 1 118 ? -4.516 -24.281 -8.117 1 89.12 118 TYR A O 1
ATOM 941 N N . ILE A 1 119 ? -3.133 -22.984 -7.023 1 91.19 119 ILE A N 1
ATOM 942 C CA . ILE A 1 119 ? -2.303 -24.047 -6.465 1 91.19 119 ILE A CA 1
ATOM 943 C C . ILE A 1 119 ? -1.829 -23.641 -5.07 1 91.19 119 ILE A C 1
ATOM 945 O O . ILE A 1 119 ? -1.573 -22.469 -4.801 1 91.19 119 ILE A O 1
ATOM 949 N N . TRP A 1 120 ? -1.767 -24.625 -4.207 1 94.06 120 TRP A N 1
ATOM 950 C CA . TRP A 1 120 ? -1.144 -24.438 -2.9 1 94.06 120 TRP A CA 1
ATOM 951 C C . TRP A 1 120 ? 0.329 -24.828 -2.938 1 94.06 120 TRP A C 1
ATOM 953 O O . TRP A 1 120 ? 0.657 -26 -3.092 1 94.06 120 TRP A O 1
ATOM 963 N N . MET A 1 121 ? 1.177 -23.828 -2.746 1 95.56 121 MET A N 1
ATOM 964 C CA . MET A 1 121 ? 2.611 -24.062 -2.877 1 95.56 121 MET A CA 1
ATOM 965 C C . MET A 1 121 ? 3.281 -24.109 -1.507 1 95.56 121 MET A C 1
ATOM 967 O O . MET A 1 121 ? 3.068 -23.219 -0.675 1 95.56 121 MET A O 1
ATOM 971 N N . ASP A 1 122 ? 4.031 -25.188 -1.282 1 97.19 122 ASP A N 1
ATOM 972 C CA . ASP A 1 122 ? 4.863 -25.234 -0.084 1 97.19 122 ASP A CA 1
ATOM 973 C C . ASP A 1 122 ? 5.887 -24.109 -0.077 1 97.19 122 ASP A C 1
ATOM 975 O O . ASP A 1 122 ? 6.625 -23.922 -1.048 1 97.19 122 ASP A O 1
ATOM 979 N N . ILE A 1 123 ? 5.941 -23.406 0.979 1 97.31 123 ILE A N 1
ATOM 980 C CA . ILE A 1 123 ? 6.797 -22.234 1.065 1 97.31 123 ILE A CA 1
ATOM 981 C C . ILE A 1 123 ? 8.25 -22.641 0.83 1 97.31 123 ILE A C 1
ATOM 983 O O . ILE A 1 123 ? 9.039 -21.844 0.291 1 97.31 123 ILE A O 1
ATOM 987 N N . GLN A 1 124 ? 8.625 -23.828 1.127 1 97 124 GLN A N 1
ATOM 988 C CA . GLN A 1 124 ? 9.992 -24.297 0.988 1 97 124 GLN A CA 1
ATOM 989 C C . GLN A 1 124 ? 10.336 -24.594 -0.473 1 97 124 GLN A C 1
ATOM 991 O O . GLN A 1 124 ? 11.508 -24.656 -0.842 1 97 124 GLN A O 1
ATOM 996 N N . GLU A 1 125 ? 9.336 -24.781 -1.279 1 96.81 125 GLU A N 1
ATOM 997 C CA . GLU A 1 125 ? 9.539 -25.141 -2.68 1 96.81 125 GLU A CA 1
ATOM 998 C C . GLU A 1 125 ? 9.586 -23.891 -3.564 1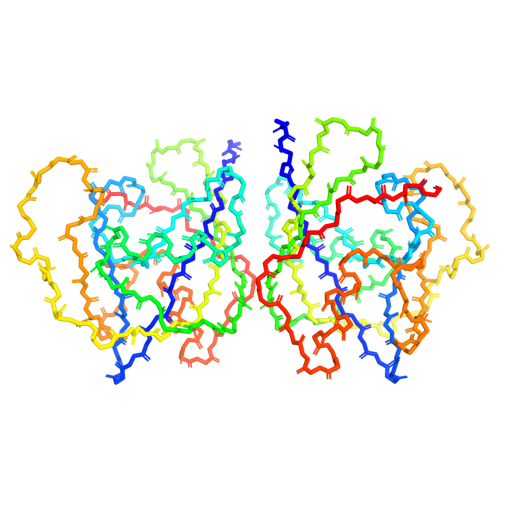 96.81 125 GLU A C 1
ATOM 1000 O O . GLU A 1 125 ? 9.906 -23.984 -4.75 1 96.81 125 GLU A O 1
ATOM 1005 N N . ILE A 1 126 ? 9.281 -22.781 -3.025 1 96.81 126 ILE A N 1
ATOM 1006 C CA . ILE A 1 126 ? 9.266 -21.516 -3.771 1 96.81 126 ILE A CA 1
ATOM 1007 C C . ILE A 1 126 ? 10.695 -21.031 -3.992 1 96.81 126 ILE A C 1
ATOM 1009 O O . ILE A 1 126 ? 11.477 -20.938 -3.043 1 96.81 126 ILE A O 1
ATOM 1013 N N . THR A 1 127 ? 11.055 -20.797 -5.195 1 95.25 127 THR A N 1
ATOM 1014 C CA . THR A 1 127 ? 12.383 -20.312 -5.57 1 95.25 127 THR A CA 1
ATOM 1015 C C . THR A 1 127 ? 12.273 -19.156 -6.57 1 95.25 127 THR A C 1
ATOM 1017 O O . THR A 1 127 ? 11.195 -18.906 -7.113 1 95.25 127 THR A O 1
ATOM 1020 N N . GLU A 1 128 ? 13.367 -18.484 -6.812 1 92.5 128 GLU A N 1
ATOM 1021 C CA . GLU A 1 128 ? 13.398 -17.406 -7.789 1 92.5 128 GLU A CA 1
ATOM 1022 C C . GLU A 1 128 ? 13.086 -17.922 -9.195 1 92.5 128 GLU A C 1
ATOM 1024 O O . GLU A 1 128 ? 12.586 -17.172 -10.039 1 92.5 128 GLU A O 1
ATOM 1029 N N . GLU A 1 129 ? 13.242 -19.203 -9.453 1 91.62 129 GLU A N 1
ATOM 1030 C CA . GLU A 1 129 ? 13.055 -19.797 -10.773 1 91.62 129 GLU A CA 1
ATOM 1031 C C . GLU A 1 129 ? 11.586 -20.062 -11.055 1 91.62 129 GLU A C 1
ATOM 1033 O O . GLU A 1 129 ? 11.148 -20.047 -12.211 1 91.62 129 GLU A O 1
ATOM 1038 N N . ASN A 1 130 ? 10.812 -20.25 -9.969 1 94.12 130 ASN A N 1
ATOM 1039 C CA . ASN A 1 130 ? 9.453 -20.703 -10.242 1 94.12 130 ASN A CA 1
ATOM 1040 C C . ASN A 1 130 ? 8.414 -19.703 -9.734 1 94.12 130 ASN A C 1
ATOM 1042 O O . ASN A 1 130 ? 7.215 -19.922 -9.906 1 94.12 130 ASN A O 1
ATOM 1046 N N . ALA A 1 131 ? 8.953 -18.594 -9.125 1 96.12 131 ALA A N 1
ATOM 1047 C CA . ALA A 1 131 ? 7.988 -17.703 -8.5 1 96.12 131 ALA A CA 1
ATOM 1048 C C . ALA A 1 131 ? 8.195 -16.266 -8.977 1 96.12 131 ALA A C 1
ATOM 1050 O O . ALA A 1 131 ? 9.305 -15.883 -9.359 1 96.12 131 ALA A O 1
ATOM 1051 N N . SER A 1 132 ? 7.129 -15.5 -8.977 1 96.06 132 SER A N 1
ATOM 1052 C CA . SER A 1 132 ? 7.203 -14.07 -9.266 1 96.06 132 SER A CA 1
ATOM 1053 C C . SER A 1 132 ? 7.879 -13.312 -8.133 1 96.06 132 SER A C 1
ATOM 1055 O O . SER A 1 132 ? 7.977 -13.812 -7.016 1 96.06 132 SER A O 1
ATOM 1057 N N . PRO A 1 133 ? 8.328 -12.109 -8.422 1 96.62 133 PRO A N 1
ATOM 1058 C CA . PRO A 1 133 ? 8.891 -11.266 -7.367 1 96.62 133 PRO A CA 1
ATOM 1059 C C . PRO A 1 133 ? 7.922 -11.047 -6.207 1 96.62 133 PRO A C 1
ATOM 1061 O O . PRO A 1 133 ? 8.352 -10.898 -5.059 1 96.62 133 PRO A O 1
ATOM 1064 N N . LEU A 1 134 ? 6.625 -11.016 -6.438 1 97.56 134 LEU A N 1
ATOM 1065 C CA . LEU A 1 134 ? 5.621 -10.859 -5.391 1 97.56 134 LEU A CA 1
ATOM 1066 C C . LEU A 1 134 ? 5.684 -12.016 -4.398 1 97.56 134 LEU A C 1
ATOM 1068 O O . LEU A 1 134 ? 5.727 -11.789 -3.186 1 97.56 134 LEU A O 1
ATOM 1072 N N . VAL A 1 135 ? 5.676 -13.148 -4.961 1 98.12 135 VAL A N 1
ATOM 1073 C CA . VAL A 1 135 ? 5.699 -14.359 -4.145 1 98.12 135 VAL A CA 1
ATOM 1074 C C . VAL A 1 135 ? 6.984 -14.406 -3.324 1 98.12 135 VAL A C 1
ATOM 1076 O O . VAL A 1 135 ? 6.969 -14.797 -2.156 1 98.12 135 VAL A O 1
ATOM 1079 N N . LEU A 1 136 ? 8.062 -13.945 -3.959 1 97.75 136 LEU A N 1
ATOM 1080 C CA . LEU A 1 136 ? 9.344 -13.953 -3.26 1 97.75 136 LEU A CA 1
ATOM 1081 C C . LEU A 1 136 ? 9.336 -12.953 -2.105 1 97.75 136 LEU A C 1
ATOM 1083 O O . LEU A 1 136 ? 9.891 -13.227 -1.039 1 97.75 136 LEU A O 1
ATOM 1087 N N . LYS A 1 137 ? 8.75 -11.781 -2.295 1 98.19 137 LYS A N 1
ATOM 1088 C CA . LYS A 1 137 ? 8.594 -10.812 -1.213 1 98.19 137 LYS A CA 1
ATOM 1089 C C . LYS A 1 137 ? 7.781 -11.398 -0.065 1 98.19 137 LYS A C 1
ATOM 1091 O O . LYS A 1 137 ? 8.141 -11.25 1.104 1 98.19 137 LYS A O 1
ATOM 1096 N N . VAL A 1 138 ? 6.719 -12.047 -0.388 1 98.62 138 VAL A N 1
ATOM 1097 C CA . VAL A 1 138 ? 5.828 -12.617 0.615 1 98.62 138 VAL A CA 1
ATOM 1098 C C . VAL A 1 138 ? 6.543 -13.75 1.353 1 98.62 138 VAL A C 1
ATOM 1100 O O . VAL A 1 138 ? 6.406 -13.891 2.57 1 98.62 138 VAL A O 1
ATOM 1103 N N . LYS A 1 139 ? 7.289 -14.547 0.599 1 98.44 139 LYS A N 1
ATOM 1104 C CA . LYS A 1 139 ? 8.055 -15.609 1.243 1 98.44 139 LYS A CA 1
ATOM 1105 C C . LYS A 1 139 ? 9.008 -15.039 2.293 1 98.44 139 LYS A C 1
ATOM 1107 O O . LYS A 1 139 ? 9.07 -15.539 3.418 1 98.44 139 LYS A O 1
ATOM 1112 N N . SER A 1 140 ? 9.773 -14.055 1.881 1 98 140 SER A N 1
ATOM 1113 C CA . SER A 1 140 ? 10.695 -13.414 2.811 1 98 140 SER A CA 1
ATOM 1114 C C . SER A 1 140 ? 9.977 -12.93 4.062 1 98 140 SER A C 1
ATOM 1116 O O . SER A 1 140 ? 10.453 -13.125 5.18 1 98 140 SER A O 1
ATOM 1118 N N . GLU A 1 141 ? 8.828 -12.336 3.854 1 98.06 141 GLU A N 1
ATOM 1119 C CA . GLU A 1 141 ? 8.023 -11.836 4.965 1 98.06 141 GLU A CA 1
ATOM 1120 C C . GLU A 1 141 ? 7.57 -12.984 5.867 1 98.06 141 GLU A C 1
ATOM 1122 O O . GLU A 1 141 ? 7.68 -12.898 7.094 1 98.06 141 GLU A O 1
ATOM 1127 N N . LEU A 1 142 ? 7.035 -14.008 5.277 1 97.56 142 LEU A N 1
ATOM 1128 C CA . LEU A 1 142 ? 6.484 -15.141 6.02 1 97.56 142 LEU A CA 1
ATOM 1129 C C . LEU A 1 142 ? 7.578 -15.867 6.801 1 97.56 142 LEU A C 1
ATOM 1131 O O . LEU A 1 142 ? 7.309 -16.453 7.844 1 97.56 142 LEU A O 1
ATOM 1135 N N . LEU A 1 143 ? 8.781 -15.773 6.285 1 96.62 143 LEU A N 1
ATOM 1136 C CA . LEU A 1 143 ? 9.906 -16.422 6.949 1 96.62 143 LEU A CA 1
ATOM 1137 C C . LEU A 1 143 ? 10.5 -15.5 8.016 1 96.62 143 LEU A C 1
ATOM 1139 O O . LEU A 1 143 ? 11.477 -15.867 8.68 1 96.62 143 LEU A O 1
ATOM 1143 N N . GLY A 1 144 ? 9.992 -14.266 8.125 1 96.25 144 GLY A N 1
ATOM 1144 C CA . GLY A 1 144 ? 10.367 -13.383 9.227 1 96.25 144 GLY A CA 1
ATOM 1145 C C . GLY A 1 144 ? 11.375 -12.328 8.828 1 96.25 144 GLY A C 1
ATOM 1146 O O . GLY A 1 144 ? 11.953 -11.656 9.688 1 96.25 144 GLY A O 1
ATOM 1147 N N . PHE A 1 145 ? 11.609 -12.164 7.5 1 95.81 145 PHE A N 1
ATOM 1148 C CA . PHE A 1 145 ? 12.586 -11.195 7.016 1 95.81 145 PHE A CA 1
ATOM 1149 C C . PHE A 1 145 ? 11.969 -10.305 5.941 1 95.81 145 PHE A C 1
ATOM 1151 O O . PHE A 1 145 ? 12.414 -10.312 4.793 1 95.81 145 PHE A O 1
ATOM 1158 N N . PRO A 1 146 ? 11.008 -9.531 6.398 1 97.19 146 PRO A N 1
ATOM 1159 C CA . PRO A 1 146 ? 10.414 -8.641 5.398 1 97.19 146 PRO A CA 1
ATOM 1160 C C . PRO A 1 146 ? 11.414 -7.656 4.805 1 97.19 146 PRO A C 1
ATOM 1162 O O . PRO A 1 146 ? 12.25 -7.105 5.531 1 97.19 146 PRO A O 1
ATOM 1165 N N . GLU A 1 147 ? 11.398 -7.5 3.543 1 97 147 GLU A N 1
ATOM 1166 C CA . GLU A 1 147 ? 12.266 -6.562 2.836 1 97 147 GLU A CA 1
ATOM 1167 C C . GLU A 1 147 ? 11.508 -5.289 2.463 1 97 147 GLU A C 1
ATOM 1169 O O . GLU A 1 147 ? 10.828 -5.242 1.437 1 97 147 GLU A O 1
ATOM 1174 N N . LEU A 1 148 ? 11.734 -4.27 3.191 1 97.88 148 LEU A N 1
ATOM 1175 C CA . LEU A 1 148 ? 10.938 -3.053 3.041 1 97.88 148 LEU A CA 1
ATOM 1176 C C . LEU A 1 148 ? 11.438 -2.219 1.865 1 97.88 148 LEU A C 1
ATOM 1178 O O . LEU A 1 148 ? 10.656 -1.512 1.225 1 97.88 148 LEU A O 1
ATOM 1182 N N . ASP A 1 149 ? 12.727 -2.293 1.63 1 97.56 149 ASP A N 1
ATOM 1183 C CA . ASP A 1 149 ? 13.289 -1.553 0.505 1 97.56 149 ASP A CA 1
ATOM 1184 C C . ASP A 1 149 ? 12.938 -2.221 -0.822 1 97.56 149 ASP A C 1
ATOM 1186 O O . ASP A 1 149 ? 12.641 -3.416 -0.862 1 97.56 149 ASP A O 1
ATOM 1190 N N . LYS A 1 150 ? 12.945 -1.478 -1.851 1 96.81 150 LYS A N 1
ATOM 1191 C CA . LYS A 1 150 ? 12.719 -2.049 -3.176 1 96.81 150 LYS A CA 1
ATOM 1192 C C . LYS A 1 150 ? 13.742 -3.141 -3.484 1 96.81 150 LYS A C 1
ATOM 1194 O O . LYS A 1 150 ? 14.898 -3.061 -3.057 1 96.81 150 LYS A O 1
ATOM 1199 N N . THR A 1 151 ? 13.344 -4.172 -4.152 1 96.31 151 THR A N 1
ATOM 1200 C CA . THR A 1 151 ? 14.227 -5.172 -4.742 1 96.31 151 THR A CA 1
ATOM 1201 C C . THR A 1 151 ? 14.273 -5.031 -6.262 1 96.31 151 THR A C 1
ATOM 1203 O O . THR A 1 151 ? 13.234 -4.816 -6.898 1 96.31 151 THR A O 1
ATOM 1206 N N . SER A 1 152 ? 15.438 -5.141 -6.812 1 95.44 152 SER A N 1
ATOM 1207 C CA . SER A 1 152 ? 15.594 -4.98 -8.25 1 95.44 152 SER A CA 1
ATOM 1208 C C . SER A 1 152 ? 16 -6.293 -8.914 1 95.44 152 SER A C 1
ATOM 1210 O O . SER A 1 152 ? 16.953 -6.941 -8.477 1 95.44 152 SER A O 1
ATOM 1212 N N . TYR A 1 153 ? 15.258 -6.664 -9.922 1 93.5 153 TYR A N 1
ATOM 1213 C CA . TYR A 1 153 ? 15.578 -7.781 -10.797 1 93.5 153 TYR A CA 1
ATOM 1214 C C . TYR A 1 153 ? 15.984 -7.285 -12.18 1 93.5 153 TYR A C 1
ATOM 1216 O O . TYR A 1 153 ? 15.125 -6.945 -13 1 93.5 153 TYR A O 1
ATOM 1224 N N . MET A 1 154 ? 17.25 -7.301 -12.523 1 90.12 154 MET A N 1
ATOM 1225 C CA . MET A 1 154 ? 17.766 -6.605 -13.703 1 90.12 154 MET A CA 1
ATOM 1226 C C . MET A 1 154 ? 17.859 -7.547 -14.898 1 90.12 154 MET A C 1
ATOM 1228 O O . MET A 1 154 ? 17.984 -7.098 -16.031 1 90.12 154 MET A O 1
ATOM 1232 N N . ASN A 1 155 ? 17.812 -8.781 -14.742 1 86.31 155 ASN A N 1
ATOM 1233 C CA . ASN A 1 155 ? 17.906 -9.766 -15.812 1 86.31 155 ASN A CA 1
ATOM 1234 C C . ASN A 1 155 ? 16.766 -10.789 -15.719 1 86.31 155 ASN A C 1
ATOM 1236 O O . ASN A 1 155 ? 17 -11.992 -15.773 1 86.31 155 ASN A O 1
ATOM 1240 N N . TRP A 1 156 ? 15.594 -10.18 -15.703 1 87.12 156 TRP A N 1
ATOM 1241 C CA . TRP A 1 156 ? 14.438 -11.062 -15.555 1 87.12 156 TRP A CA 1
ATOM 1242 C C . TRP A 1 156 ? 14.141 -11.781 -16.875 1 87.12 156 TRP A C 1
ATOM 1244 O O . TRP A 1 156 ? 13.961 -11.148 -17.906 1 87.12 156 TRP A O 1
ATOM 1254 N N . LYS A 1 157 ? 14.117 -13.094 -16.828 1 83.44 157 LYS A N 1
ATOM 1255 C CA . LYS A 1 157 ? 13.82 -13.906 -18.016 1 83.44 157 LYS A CA 1
ATOM 1256 C C . LYS A 1 157 ? 12.359 -14.336 -18.016 1 83.44 157 LYS A C 1
ATOM 1258 O O . LYS A 1 157 ? 11.891 -14.984 -17.078 1 83.44 157 LYS A O 1
ATOM 1263 N N . VAL A 1 158 ? 11.617 -13.914 -19.047 1 77.38 158 VAL A N 1
ATOM 1264 C CA . VAL A 1 1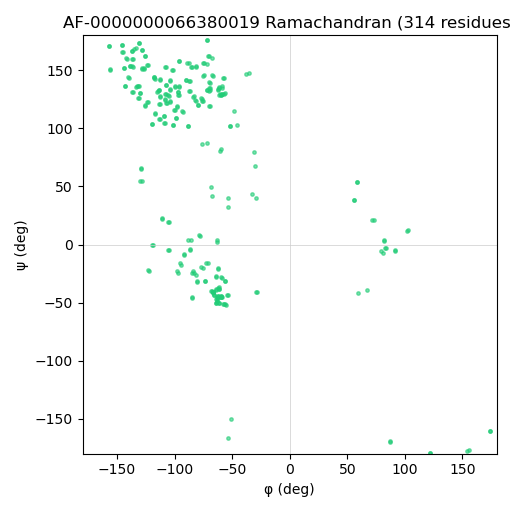58 ? 10.242 -14.375 -19.25 1 77.38 158 VAL A CA 1
ATOM 1265 C C . VAL A 1 158 ? 10.25 -15.758 -19.891 1 77.38 158 VAL A C 1
ATOM 1267 O O . VAL A 1 158 ? 10.93 -15.977 -20.891 1 77.38 158 VAL A O 1
ATOM 1270 N N . LYS A 1 159 ? 9.648 -16.734 -19.188 1 71.69 159 LYS A N 1
ATOM 1271 C CA . LYS A 1 159 ? 9.68 -18.125 -19.641 1 71.69 159 LYS A CA 1
ATOM 1272 C C . LYS A 1 159 ? 8.555 -18.406 -20.641 1 71.69 159 LYS A C 1
ATOM 1274 O O . LYS A 1 159 ? 7.504 -17.766 -20.594 1 71.69 159 LYS A O 1
ATOM 1279 N N . MET B 1 1 ? -19.094 10.5 -13.453 1 79.44 1 MET B N 1
ATOM 1280 C CA . MET B 1 1 ? -18.172 11.344 -12.688 1 79.44 1 MET B CA 1
ATOM 1281 C C . MET B 1 1 ? -16.734 10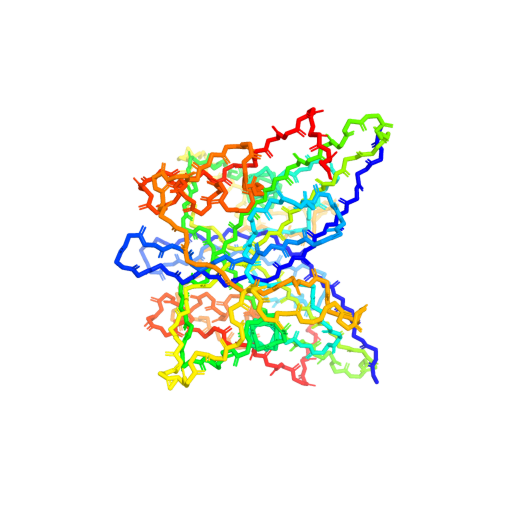.852 -12.852 1 79.44 1 MET B C 1
ATOM 1283 O O . MET B 1 1 ? -16.484 9.641 -12.836 1 79.44 1 MET B O 1
ATOM 1287 N N . GLU B 1 2 ? -15.875 11.711 -13.172 1 91.19 2 GLU B N 1
ATOM 1288 C CA . GLU B 1 2 ? -14.477 11.391 -13.398 1 91.19 2 GLU B CA 1
ATOM 1289 C C . GLU B 1 2 ? -13.758 11.062 -12.094 1 91.19 2 GLU B C 1
ATOM 1291 O O . GLU B 1 2 ? -14.016 11.695 -11.062 1 91.19 2 GLU B O 1
ATOM 1296 N N . ILE B 1 3 ? -13.008 10.008 -12.031 1 94.06 3 ILE B N 1
ATOM 1297 C CA . ILE B 1 3 ? -12.219 9.625 -10.867 1 94.06 3 ILE B CA 1
ATOM 1298 C C . ILE B 1 3 ? -10.734 9.75 -11.188 1 94.06 3 ILE B C 1
ATOM 1300 O O . ILE B 1 3 ? -10.25 9.164 -12.164 1 94.06 3 ILE B O 1
ATOM 1304 N N . LYS B 1 4 ? -10.078 10.555 -10.445 1 93.75 4 LYS B N 1
ATOM 1305 C CA . LYS B 1 4 ? -8.625 10.695 -10.555 1 93.75 4 LYS B CA 1
ATOM 1306 C C . LYS B 1 4 ? -7.91 9.891 -9.477 1 93.75 4 LYS B C 1
ATOM 1308 O O . LYS B 1 4 ? -8.297 9.93 -8.305 1 93.75 4 LYS B O 1
ATOM 1313 N N . ASN B 1 5 ? -6.863 9.203 -9.883 1 95.5 5 ASN B N 1
ATOM 1314 C CA . ASN B 1 5 ? -6.102 8.398 -8.938 1 95.5 5 ASN B CA 1
ATOM 1315 C C . ASN B 1 5 ? -4.883 9.164 -8.414 1 95.5 5 ASN B C 1
ATOM 1317 O O . ASN B 1 5 ? -4.211 9.859 -9.172 1 95.5 5 ASN B O 1
ATOM 1321 N N . HIS B 1 6 ? -4.645 9.109 -7.145 1 96.06 6 HIS B N 1
ATOM 1322 C CA . HIS B 1 6 ? -3.443 9.648 -6.516 1 96.06 6 HIS B CA 1
ATOM 1323 C C . HIS B 1 6 ? -2.811 8.625 -5.574 1 96.06 6 HIS B C 1
ATOM 1325 O O . HIS B 1 6 ? -3.494 8.047 -4.727 1 96.06 6 HIS B O 1
ATOM 1331 N N . PHE B 1 7 ? -1.584 8.391 -5.793 1 97.69 7 PHE B N 1
ATOM 1332 C CA . PHE B 1 7 ? -0.801 7.523 -4.922 1 97.69 7 PHE B CA 1
ATOM 1333 C C . PHE B 1 7 ? 0.297 8.312 -4.219 1 97.69 7 PHE B C 1
ATOM 1335 O O . PHE B 1 7 ? 1.017 9.086 -4.855 1 97.69 7 PHE B O 1
ATOM 1342 N N . GLY B 1 8 ? 0.381 8.109 -2.879 1 98.19 8 GLY B N 1
ATOM 1343 C CA . GLY B 1 8 ? 1.435 8.766 -2.123 1 98.19 8 GLY B CA 1
ATOM 1344 C C . GLY B 1 8 ? 2.021 7.895 -1.03 1 98.19 8 GLY B C 1
ATOM 1345 O O . GLY B 1 8 ? 1.415 6.898 -0.631 1 98.19 8 GLY B O 1
ATOM 1346 N N . VAL B 1 9 ? 3.215 8.234 -0.587 1 98.81 9 VAL B N 1
ATOM 1347 C CA . VAL B 1 9 ? 3.926 7.582 0.509 1 98.81 9 VAL B CA 1
ATOM 1348 C C . VAL B 1 9 ? 4.055 8.547 1.686 1 98.81 9 VAL B C 1
ATOM 1350 O O . VAL B 1 9 ? 4.453 9.703 1.51 1 98.81 9 VAL B O 1
ATOM 1353 N N . TYR B 1 10 ? 3.727 8.023 2.914 1 98.75 10 TYR B N 1
ATOM 1354 C CA . TYR B 1 10 ? 3.602 8.961 4.023 1 98.75 10 TYR B CA 1
ATOM 1355 C C . TYR B 1 10 ? 4.23 8.398 5.293 1 98.75 10 TYR B C 1
ATOM 1357 O O . TYR B 1 10 ? 4.234 7.18 5.5 1 98.75 10 TYR B O 1
ATOM 1365 N N . CYS B 1 11 ? 4.613 9.281 6.07 1 98 11 CYS B N 1
ATOM 1366 C CA . CYS B 1 11 ? 5.277 9.008 7.336 1 98 11 CYS B CA 1
ATOM 1367 C C . CYS B 1 11 ? 4.285 9.055 8.492 1 98 11 CYS B C 1
ATOM 1369 O O . CYS B 1 11 ? 3.48 9.984 8.594 1 98 11 CYS B O 1
ATOM 1371 N N . VAL B 1 12 ? 4.344 8.023 9.312 1 98.69 12 VAL B N 1
ATOM 1372 C CA . VAL B 1 12 ? 3.637 8.031 10.586 1 98.69 12 VAL B CA 1
ATOM 1373 C C . VAL B 1 12 ? 4.645 8.039 11.734 1 98.69 12 VAL B C 1
ATOM 1375 O O . VAL B 1 12 ? 5.332 7.047 11.977 1 98.69 12 VAL B O 1
ATOM 1378 N N . CYS B 1 13 ? 4.773 9.055 12.383 1 97.44 13 CYS B N 1
ATOM 1379 C CA . CYS B 1 13 ? 5.59 9.203 13.578 1 97.44 13 CYS B CA 1
ATOM 1380 C C . CYS B 1 13 ? 4.738 9.609 14.773 1 97.44 13 CYS B C 1
ATOM 1382 O O . CYS B 1 13 ? 4.289 10.75 14.867 1 97.44 13 CYS B O 1
ATOM 1384 N N . PHE B 1 14 ? 4.473 8.688 15.625 1 97 14 PHE B N 1
ATOM 1385 C CA . PHE B 1 14 ? 3.607 8.867 16.781 1 97 14 PHE B CA 1
ATOM 1386 C C . PHE B 1 14 ? 4.387 8.664 18.078 1 97 14 PHE B C 1
ATOM 1388 O O . PHE B 1 14 ? 4.902 7.574 18.344 1 97 14 PHE B O 1
ATOM 1395 N N . GLU B 1 15 ? 4.555 9.703 18.828 1 92.94 15 GLU B N 1
ATOM 1396 C CA . GLU B 1 15 ? 5.316 9.68 20.078 1 92.94 15 GLU B CA 1
ATOM 1397 C C . GLU B 1 15 ? 4.594 10.438 21.188 1 92.94 15 GLU B C 1
ATOM 1399 O O . GLU B 1 15 ? 4.16 11.578 20.969 1 92.94 15 GLU B O 1
ATOM 1404 N N . ASN B 1 16 ? 4.477 9.812 22.344 1 94 16 ASN B N 1
ATOM 1405 C CA . ASN B 1 16 ? 3.926 10.469 23.516 1 94 16 ASN B CA 1
ATOM 1406 C C . ASN B 1 16 ? 2.537 11.039 23.25 1 94 16 ASN B C 1
ATOM 1408 O O . ASN B 1 16 ? 2.264 12.195 23.578 1 94 16 ASN B O 1
ATOM 1412 N N . GLY B 1 17 ? 1.737 10.305 22.484 1 95.69 17 GLY B N 1
ATOM 1413 C CA . GLY B 1 17 ? 0.358 10.688 22.234 1 95.69 17 GLY B CA 1
ATOM 1414 C C . GLY B 1 17 ? 0.221 11.727 21.125 1 95.69 17 GLY B C 1
ATOM 1415 O O . GLY B 1 17 ? -0.878 12.219 20.875 1 95.69 17 GLY B O 1
ATOM 1416 N N . LYS B 1 18 ? 1.376 12.07 20.516 1 96.75 18 LYS B N 1
ATOM 1417 C CA . LYS B 1 18 ? 1.36 13.094 19.484 1 96.75 18 LYS B CA 1
ATOM 1418 C C . LYS B 1 18 ? 1.796 12.531 18.141 1 96.75 18 LYS B C 1
ATOM 1420 O O . LYS B 1 18 ? 2.715 11.711 18.078 1 96.75 18 LYS B O 1
ATOM 1425 N N . LEU B 1 19 ? 1.14 13.016 17.109 1 97.69 19 LEU B N 1
ATOM 1426 C CA . LEU B 1 19 ? 1.408 12.625 15.727 1 97.69 19 LEU B CA 1
ATOM 1427 C C . LEU B 1 19 ? 2.115 13.742 14.969 1 97.69 19 LEU B C 1
ATOM 1429 O O . LEU B 1 19 ? 1.688 14.898 15.023 1 97.69 19 LEU B O 1
ATOM 1433 N N . LEU B 1 20 ? 3.227 13.391 14.305 1 96 20 LEU B N 1
ATOM 1434 C CA . LEU B 1 20 ? 3.91 14.367 13.469 1 96 20 LEU B CA 1
ATOM 1435 C C . LEU B 1 20 ? 3.088 14.688 12.219 1 96 20 LEU B C 1
ATOM 1437 O O . LEU B 1 20 ? 2.777 13.789 11.43 1 96 20 LEU B O 1
ATOM 1441 N N . CYS B 1 21 ? 2.725 15.93 12.094 1 96.62 21 CYS B N 1
ATOM 1442 C CA . CYS B 1 21 ? 1.931 16.375 10.961 1 96.62 21 CYS B CA 1
ATOM 1443 C C . CYS B 1 21 ? 2.58 17.578 10.289 1 96.62 21 CYS B C 1
ATOM 1445 O O . CYS B 1 21 ? 3.576 18.109 10.781 1 96.62 21 CYS B O 1
ATOM 1447 N N . ILE B 1 22 ? 2.057 17.844 9.125 1 93.94 22 ILE B N 1
ATOM 1448 C CA . ILE B 1 22 ? 2.41 19.062 8.406 1 93.94 22 ILE B CA 1
ATOM 1449 C C . ILE B 1 22 ? 1.143 19.844 8.055 1 93.94 22 ILE B C 1
ATOM 1451 O O . ILE B 1 22 ? 0.034 19.312 8.156 1 93.94 22 ILE B O 1
ATOM 1455 N N . GLU B 1 23 ? 1.353 21.078 7.758 1 88.25 23 GLU B N 1
ATOM 1456 C CA . GLU B 1 23 ? 0.257 21.891 7.254 1 88.25 23 GLU B CA 1
ATOM 1457 C C . GLU B 1 23 ? 0.413 22.172 5.762 1 88.25 23 GLU B C 1
ATOM 1459 O O . GLU B 1 23 ? 1.414 22.75 5.332 1 88.25 23 GLU B O 1
ATOM 1464 N N . LYS B 1 24 ? -0.586 21.75 5.082 1 80.06 24 LYS B N 1
ATOM 1465 C CA . LYS B 1 24 ? -0.526 21.953 3.637 1 80.06 24 LYS B CA 1
ATOM 1466 C C . LYS B 1 24 ? -1.062 23.344 3.252 1 80.06 24 LYS B C 1
ATOM 1468 O O . LYS B 1 24 ? -2.045 23.812 3.828 1 80.06 24 LYS B O 1
ATOM 1473 N N . THR B 1 25 ? -0.392 23.906 2.307 1 78.5 25 THR B N 1
ATOM 1474 C CA . THR B 1 25 ? -0.817 25.234 1.881 1 78.5 25 THR B CA 1
ATOM 1475 C C . THR B 1 25 ? -1.533 25.172 0.535 1 78.5 25 THR B C 1
ATOM 1477 O O . THR B 1 25 ? -2.09 26.172 0.072 1 78.5 25 THR B O 1
ATOM 1480 N N . ARG B 1 26 ? -1.569 24 -0.053 1 77.38 26 ARG B N 1
ATOM 1481 C CA . ARG B 1 26 ? -2.195 23.828 -1.359 1 77.38 26 ARG B CA 1
ATOM 1482 C C . ARG B 1 26 ? -2.881 22.469 -1.465 1 77.38 26 ARG B C 1
ATOM 1484 O O . ARG B 1 26 ? -2.664 21.594 -0.627 1 77.38 26 ARG B O 1
ATOM 1491 N N . GLY B 1 27 ? -3.736 22.359 -2.51 1 78.38 27 GLY B N 1
ATOM 1492 C CA . GLY B 1 27 ? -4.383 21.078 -2.781 1 78.38 27 GLY B CA 1
ATOM 1493 C C . GLY B 1 27 ? -5.668 20.891 -2.002 1 78.38 27 GLY B C 1
ATOM 1494 O O . GLY B 1 27 ? -6.156 21.812 -1.356 1 78.38 27 GLY B O 1
ATOM 1495 N N . PRO B 1 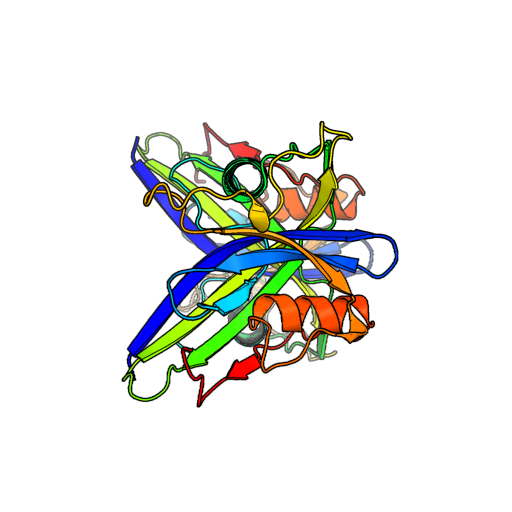28 ? -6.145 19.719 -2.045 1 80.69 28 PRO B N 1
ATOM 1496 C CA . PRO B 1 28 ? -7.457 19.453 -1.452 1 80.69 28 PRO B CA 1
ATOM 1497 C C . PRO B 1 28 ? -7.43 19.469 0.074 1 80.69 28 PRO B C 1
ATOM 1499 O O . PRO B 1 28 ? -8.477 19.609 0.711 1 80.69 28 PRO B O 1
ATOM 1502 N N . TYR B 1 29 ? -6.215 19.391 0.607 1 86.62 29 TYR B N 1
ATOM 1503 C CA . TYR B 1 29 ? -6.137 19.281 2.061 1 86.62 29 TYR B CA 1
ATOM 1504 C C . TYR B 1 29 ? -5.559 20.562 2.664 1 86.62 29 TYR B C 1
ATOM 1506 O O . TYR B 1 29 ? -5.059 20.547 3.793 1 86.62 29 TYR B O 1
ATOM 1514 N N . GLN B 1 30 ? -5.66 21.641 1.917 1 84.31 30 GLN B N 1
ATOM 1515 C CA . GLN B 1 30 ? -5.125 22.906 2.387 1 84.31 30 GLN B CA 1
ATOM 1516 C C . GLN B 1 30 ? -5.773 23.328 3.705 1 84.31 30 GLN B C 1
ATOM 1518 O O . GLN B 1 30 ? -6.977 23.141 3.896 1 84.31 30 GLN B O 1
ATOM 1523 N N . HIS B 1 31 ? -4.93 23.797 4.609 1 84.88 31 HIS B N 1
ATOM 1524 C CA . HIS B 1 31 ? -5.301 24.312 5.918 1 84.88 31 HIS B CA 1
ATOM 1525 C C . HIS B 1 31 ? -5.746 23.203 6.855 1 84.88 31 HIS B C 1
ATOM 1527 O O . HIS B 1 31 ? -6.539 23.422 7.77 1 84.88 31 HIS B O 1
ATOM 1533 N N . ARG B 1 32 ? -5.359 22.016 6.562 1 92.44 32 ARG B N 1
ATOM 1534 C CA . ARG B 1 32 ? -5.559 20.859 7.43 1 92.44 32 ARG B CA 1
ATOM 1535 C C . ARG B 1 32 ? -4.227 20.172 7.742 1 92.44 32 ARG B C 1
ATOM 1537 O O . ARG B 1 32 ? -3.27 20.297 6.977 1 92.44 32 ARG B O 1
ATOM 1544 N N . TYR B 1 33 ? -4.262 19.531 8.836 1 94.38 33 TYR B N 1
ATOM 1545 C CA . TYR B 1 33 ? -3.107 18.688 9.156 1 94.38 33 TYR B CA 1
ATOM 1546 C C . TYR B 1 33 ? -3.031 17.484 8.227 1 94.38 33 TYR B C 1
ATOM 1548 O O . TYR B 1 33 ? -4.051 16.859 7.934 1 94.38 33 TYR B O 1
ATOM 1556 N N . ASP B 1 34 ? -1.874 17.312 7.773 1 96.81 34 ASP B N 1
ATOM 1557 C CA . ASP B 1 34 ? -1.595 16.172 6.906 1 96.81 34 ASP B CA 1
ATOM 1558 C C . ASP B 1 34 ? -0.342 15.422 7.363 1 96.81 34 ASP B C 1
ATOM 1560 O O . ASP B 1 34 ? 0.329 15.852 8.305 1 96.81 34 ASP B O 1
ATOM 1564 N N . LEU B 1 35 ? -0.075 14.336 6.766 1 97.81 35 LEU B N 1
ATOM 1565 C CA . LEU B 1 35 ? 1.129 13.578 7.078 1 97.81 35 LEU B CA 1
ATOM 1566 C C . LEU B 1 35 ? 2.291 14.008 6.191 1 97.81 35 LEU B C 1
ATOM 1568 O O . LEU B 1 35 ? 2.098 14.32 5.016 1 97.81 35 LEU B O 1
ATOM 1572 N N . PRO B 1 36 ? 3.488 14.07 6.754 1 96.5 36 PRO B N 1
ATOM 1573 C CA . PRO B 1 36 ? 4.629 14.25 5.852 1 96.5 36 PRO B CA 1
ATOM 1574 C C . PRO B 1 36 ? 4.711 13.156 4.785 1 96.5 36 PRO B C 1
ATOM 1576 O O . PRO B 1 36 ? 4.621 11.969 5.109 1 96.5 36 PRO B O 1
ATOM 1579 N N . GLY B 1 37 ? 4.828 13.5 3.607 1 97 37 GLY B N 1
ATOM 1580 C CA . GLY B 1 37 ? 4.844 12.555 2.5 1 97 37 GLY B CA 1
ATOM 1581 C C . GLY B 1 37 ? 4.406 13.18 1.186 1 97 37 GLY B C 1
ATOM 1582 O O . GLY B 1 37 ? 4.141 14.375 1.116 1 97 37 GLY B O 1
ATOM 1583 N N . GLY B 1 38 ? 4.344 12.383 0.176 1 96.31 38 GLY B N 1
ATOM 1584 C CA . GLY B 1 38 ? 3.973 12.898 -1.131 1 96.31 38 GLY B CA 1
ATOM 1585 C C . GLY B 1 38 ? 4.094 11.867 -2.238 1 96.31 38 GLY B C 1
ATOM 1586 O O . GLY B 1 38 ? 4.082 10.664 -1.977 1 96.31 38 GLY B O 1
ATOM 1587 N N . SER B 1 39 ? 4.164 12.383 -3.41 1 96.75 39 SER B N 1
ATOM 1588 C CA . SER B 1 39 ? 4.164 11.539 -4.602 1 96.75 39 SER B CA 1
ATOM 1589 C C . SER B 1 39 ? 5.555 10.977 -4.879 1 96.75 39 SER B C 1
ATOM 1591 O O . SER B 1 39 ? 6.562 11.594 -4.531 1 96.75 39 SER B O 1
ATOM 1593 N N . GLN B 1 40 ? 5.562 9.859 -5.527 1 97.25 40 GLN B N 1
ATOM 1594 C CA . GLN B 1 40 ? 6.812 9.227 -5.93 1 97.25 40 GLN B CA 1
ATOM 1595 C C . GLN B 1 40 ? 7.438 9.945 -7.117 1 97.25 40 GLN B C 1
ATOM 1597 O O . GLN B 1 40 ? 6.727 10.422 -8.008 1 97.25 40 GLN B O 1
ATOM 1602 N N . GLN B 1 41 ? 8.758 9.992 -7.141 1 95.81 41 GLN B N 1
ATOM 1603 C CA . GLN B 1 41 ? 9.516 10.375 -8.328 1 95.81 41 GLN B CA 1
ATOM 1604 C C . GLN B 1 41 ? 9.969 9.148 -9.109 1 95.81 41 GLN B C 1
ATOM 1606 O O . GLN B 1 41 ? 10.102 8.055 -8.547 1 95.81 41 GLN B O 1
ATOM 1611 N N . LEU B 1 42 ? 10.227 9.383 -10.328 1 93.25 42 LEU B N 1
ATOM 1612 C CA . LEU B 1 42 ? 10.625 8.281 -11.195 1 93.25 42 LEU B CA 1
ATOM 1613 C C . LEU B 1 42 ? 11.891 7.613 -10.688 1 93.25 42 LEU B C 1
ATOM 1615 O O . LEU B 1 42 ? 12.867 8.289 -10.367 1 93.25 42 LEU B O 1
ATOM 1619 N N . GLY B 1 43 ? 11.812 6.285 -10.555 1 93.81 43 GLY B N 1
ATOM 1620 C CA . GLY B 1 43 ? 12.992 5.52 -10.172 1 93.81 43 GLY B CA 1
ATOM 1621 C C . GLY B 1 43 ? 13.117 5.328 -8.672 1 93.81 43 GLY B C 1
ATOM 1622 O O . GLY B 1 43 ? 13.961 4.559 -8.211 1 93.81 43 GLY B O 1
ATOM 1623 N N . GLU B 1 44 ? 12.242 5.934 -7.883 1 96.75 44 GLU B N 1
ATOM 1624 C CA . GLU B 1 44 ? 12.273 5.809 -6.43 1 96.75 44 GLU B CA 1
ATOM 1625 C C . GLU B 1 44 ? 11.484 4.59 -5.965 1 96.75 44 GLU B C 1
ATOM 1627 O O . GLU B 1 44 ? 10.383 4.328 -6.461 1 96.75 44 GLU B O 1
ATOM 1632 N N . GLY B 1 45 ? 12.094 3.828 -5.094 1 98.25 45 GLY B N 1
ATOM 1633 C CA . GLY B 1 45 ? 11.273 2.91 -4.324 1 98.25 45 GLY B CA 1
ATOM 1634 C C . GLY B 1 45 ? 10.406 3.607 -3.289 1 98.25 45 GLY B C 1
ATOM 1635 O O . GLY B 1 45 ? 10.562 4.809 -3.053 1 98.25 45 GLY B O 1
ATOM 1636 N N . LEU B 1 46 ? 9.609 2.879 -2.646 1 98.75 46 LEU B N 1
ATOM 1637 C CA . LEU B 1 46 ? 8.695 3.439 -1.657 1 98.75 46 LEU B CA 1
ATOM 1638 C C . LEU B 1 46 ? 9.461 4.09 -0.511 1 98.75 46 LEU B C 1
ATOM 1640 O O . LEU B 1 46 ? 9.164 5.219 -0.12 1 98.75 46 LEU B O 1
ATOM 1644 N N . THR B 1 47 ? 10.484 3.439 -0.017 1 98.69 47 THR B N 1
ATOM 1645 C CA . THR B 1 47 ? 11.219 3.934 1.144 1 98.69 47 THR B CA 1
ATOM 1646 C C . THR B 1 47 ? 12.086 5.133 0.767 1 98.69 47 THR B C 1
ATOM 1648 O O . THR B 1 47 ? 12.305 6.027 1.585 1 98.69 47 THR B O 1
ATOM 1651 N N . GLU B 1 48 ? 12.555 5.145 -0.469 1 98.44 48 GLU B N 1
ATOM 1652 C CA . GLU B 1 48 ? 13.297 6.305 -0.953 1 98.44 48 GLU B CA 1
ATOM 1653 C C . GLU B 1 48 ? 12.406 7.539 -1.039 1 98.44 48 GLU B C 1
ATOM 1655 O O . GLU B 1 48 ? 12.82 8.641 -0.674 1 98.44 48 GLU B O 1
ATOM 1660 N N . THR B 1 49 ? 11.227 7.336 -1.539 1 98.5 49 THR B N 1
ATOM 1661 C CA . THR B 1 49 ? 10.25 8.422 -1.571 1 98.5 49 THR B CA 1
ATOM 1662 C C . THR B 1 49 ? 9.953 8.922 -0.162 1 98.5 49 THR B C 1
ATOM 1664 O O . THR B 1 49 ? 9.945 10.133 0.083 1 98.5 49 THR B O 1
ATOM 1667 N N . LEU B 1 50 ? 9.766 7.98 0.741 1 98.38 50 LEU B N 1
ATOM 1668 C CA . LEU B 1 50 ? 9.477 8.305 2.135 1 98.38 50 LEU B CA 1
ATOM 1669 C C . LEU B 1 50 ? 10.562 9.195 2.721 1 98.38 50 LEU B C 1
ATOM 1671 O O . LEU B 1 50 ? 10.273 10.273 3.25 1 98.38 50 LEU B O 1
ATOM 1675 N N . THR B 1 51 ? 11.766 8.781 2.572 1 97.38 51 THR B N 1
ATOM 1676 C CA . THR B 1 51 ? 12.898 9.469 3.182 1 97.38 51 THR B CA 1
ATOM 1677 C C . THR B 1 51 ? 13.078 10.852 2.564 1 97.38 51 THR B C 1
ATOM 1679 O O . THR B 1 51 ? 13.336 11.828 3.275 1 97.38 51 THR B O 1
ATOM 1682 N N . ARG B 1 52 ? 12.93 10.938 1.284 1 97 52 ARG B N 1
ATOM 1683 C CA . ARG B 1 52 ? 13.078 12.219 0.596 1 97 52 ARG B CA 1
ATOM 1684 C C . ARG B 1 52 ? 12.008 13.211 1.034 1 97 52 ARG B C 1
ATOM 1686 O O . ARG B 1 52 ? 12.312 14.344 1.406 1 97 52 ARG B O 1
ATOM 1693 N N . GLU B 1 53 ? 10.734 12.805 1.014 1 96 53 GLU B N 1
ATOM 1694 C CA . GLU B 1 53 ? 9.617 13.68 1.332 1 96 53 GLU B CA 1
ATOM 1695 C C . GLU B 1 53 ? 9.68 14.156 2.781 1 96 53 GLU B C 1
ATOM 1697 O O . GLU B 1 53 ? 9.359 15.305 3.08 1 96 53 GLU B O 1
ATOM 1702 N N . VAL B 1 54 ? 10.078 13.273 3.691 1 94.56 54 VAL B N 1
ATOM 1703 C CA . VAL B 1 54 ? 10.188 13.633 5.102 1 94.56 54 VAL B CA 1
ATOM 1704 C C . VAL B 1 54 ? 11.234 14.734 5.273 1 94.56 54 VAL B C 1
ATOM 1706 O O . VAL B 1 54 ? 10.984 15.742 5.938 1 94.56 54 VAL B O 1
ATOM 1709 N N . MET B 1 55 ? 12.312 14.508 4.637 1 93.38 55 MET B N 1
ATOM 1710 C CA . MET B 1 55 ? 13.367 15.516 4.715 1 93.38 55 MET B CA 1
ATOM 1711 C C . MET B 1 55 ? 12.906 16.844 4.102 1 93.38 55 MET B C 1
ATOM 1713 O O . MET B 1 55 ? 13.086 17.906 4.691 1 93.38 55 MET B O 1
ATOM 1717 N N . GLU B 1 56 ? 12.328 16.828 2.969 1 91.44 56 GLU B N 1
ATOM 1718 C CA . GLU B 1 56 ? 11.891 18.016 2.246 1 91.44 56 GLU B CA 1
ATOM 1719 C C . GLU B 1 56 ? 10.844 18.797 3.049 1 91.44 56 GLU B C 1
ATOM 1721 O O . GLU B 1 56 ? 10.891 20.031 3.102 1 91.44 56 GLU B O 1
ATOM 1726 N N . GLU B 1 57 ? 9.961 18.078 3.729 1 90.94 57 GLU B N 1
ATOM 1727 C CA . GLU B 1 57 ? 8.805 18.75 4.32 1 90.94 57 GLU B CA 1
ATOM 1728 C C . GLU B 1 57 ? 9.039 19.047 5.797 1 90.94 57 GLU B C 1
ATOM 1730 O O . GLU B 1 57 ? 8.391 19.938 6.363 1 90.94 57 GLU B O 1
ATOM 1735 N N . THR B 1 58 ? 9.953 18.297 6.48 1 90.62 58 THR B N 1
ATOM 1736 C CA . THR B 1 58 ? 10.094 18.453 7.922 1 90.62 58 THR B CA 1
ATOM 1737 C C . THR B 1 58 ? 11.523 18.828 8.289 1 90.62 58 THR B C 1
ATOM 1739 O O . THR B 1 58 ? 11.789 19.297 9.398 1 90.62 58 THR B O 1
ATOM 1742 N N . GLY B 1 59 ? 12.445 18.516 7.418 1 89.06 59 GLY B N 1
ATOM 1743 C CA . GLY B 1 59 ? 13.859 18.719 7.715 1 89.06 59 GLY B CA 1
ATOM 1744 C C . GLY B 1 59 ? 14.469 17.594 8.516 1 89.06 59 GLY B C 1
ATOM 1745 O O . GLY B 1 59 ? 15.68 17.562 8.75 1 89.06 59 GLY B O 1
ATOM 1746 N N . PHE B 1 60 ? 13.695 16.609 8.906 1 90.31 60 PHE B N 1
ATOM 1747 C CA . PHE B 1 60 ? 14.188 15.484 9.695 1 90.31 60 PHE B CA 1
ATOM 1748 C C . PHE B 1 60 ? 14.766 14.406 8.789 1 90.31 60 PHE B C 1
ATOM 1750 O O . PHE B 1 60 ? 14.352 14.266 7.641 1 90.31 60 PHE B O 1
ATOM 1757 N N . THR B 1 61 ? 15.68 13.719 9.414 1 92.88 61 THR B N 1
ATOM 1758 C CA . THR B 1 61 ? 16.203 12.531 8.734 1 92.88 61 THR B CA 1
ATOM 1759 C C . THR B 1 61 ? 15.617 11.258 9.344 1 92.88 61 THR B C 1
ATOM 1761 O O . THR B 1 61 ? 15.477 11.164 10.562 1 92.88 61 THR B O 1
ATOM 1764 N N . VAL B 1 62 ? 15.352 10.359 8.5 1 95.19 62 VAL B N 1
ATOM 1765 C CA . VAL B 1 62 ? 14.734 9.109 8.93 1 95.19 62 VAL B CA 1
ATOM 1766 C C . VAL B 1 62 ? 15.812 8.164 9.461 1 95.19 62 VAL B C 1
ATOM 1768 O O . VAL B 1 62 ? 16.797 7.879 8.773 1 95.19 62 VAL B O 1
ATOM 1771 N N . ARG B 1 63 ? 15.648 7.723 10.641 1 95.75 63 ARG B N 1
ATOM 1772 C CA . ARG B 1 63 ? 16.547 6.75 11.25 1 95.75 63 ARG B CA 1
ATOM 1773 C C . ARG B 1 63 ? 16.156 5.328 10.859 1 95.75 63 ARG B C 1
ATOM 1775 O O . ARG B 1 63 ? 17.016 4.5 10.555 1 95.75 63 ARG B O 1
ATOM 1782 N N . SER B 1 64 ? 14.914 5.047 10.938 1 97.31 64 SER B N 1
ATOM 1783 C CA . SER B 1 64 ? 14.391 3.73 10.578 1 97.31 64 SER B CA 1
ATOM 1784 C C . SER B 1 64 ? 12.914 3.807 10.195 1 97.31 64 SER B C 1
ATOM 1786 O O . SER B 1 64 ? 12.227 4.766 10.555 1 97.31 64 SER B O 1
ATOM 1788 N N . TYR B 1 65 ? 12.492 2.971 9.375 1 98.19 65 TYR B N 1
ATOM 1789 C CA . TYR B 1 65 ? 11.086 2.809 9.023 1 98.19 65 TYR B CA 1
ATOM 1790 C C . TYR B 1 65 ? 10.648 1.359 9.195 1 98.19 65 TYR B C 1
ATOM 1792 O O . TYR B 1 65 ? 11.461 0.44 9.094 1 98.19 65 TYR B O 1
ATOM 1800 N N . SER B 1 66 ? 9.359 1.15 9.484 1 98.12 66 SER B N 1
ATOM 1801 C CA . SER B 1 66 ? 8.781 -0.172 9.695 1 98.12 66 SER B CA 1
ATOM 1802 C C . SER B 1 66 ? 7.277 -0.165 9.438 1 98.12 66 SER B C 1
ATOM 1804 O O . SER B 1 66 ? 6.699 0.878 9.125 1 98.12 66 SER B O 1
ATOM 1806 N N . ASN B 1 67 ? 6.695 -1.338 9.422 1 97.75 67 ASN B N 1
ATOM 1807 C CA . ASN B 1 67 ? 5.25 -1.553 9.391 1 97.75 67 ASN B CA 1
ATOM 1808 C C . ASN B 1 67 ? 4.613 -0.896 8.172 1 97.75 67 ASN B C 1
ATOM 1810 O O . ASN B 1 67 ? 3.703 -0.075 8.305 1 97.75 67 ASN B O 1
ATOM 1814 N N . PRO B 1 68 ? 5.148 -1.238 7.008 1 98.56 68 PRO B N 1
ATOM 1815 C CA . PRO B 1 68 ? 4.469 -0.731 5.812 1 98.56 68 PRO B CA 1
ATOM 1816 C C . PRO B 1 68 ? 3.01 -1.175 5.73 1 98.56 68 PRO B C 1
ATOM 1818 O O . PRO B 1 68 ? 2.705 -2.352 5.945 1 98.56 68 PRO B O 1
ATOM 1821 N N . ARG B 1 69 ? 2.123 -0.251 5.508 1 98.12 69 ARG B N 1
ATOM 1822 C CA . ARG B 1 69 ? 0.719 -0.592 5.301 1 98.12 69 ARG B CA 1
ATOM 1823 C C . ARG B 1 69 ? 0.069 0.352 4.293 1 98.12 69 ARG B C 1
ATOM 1825 O O . ARG B 1 69 ? 0.703 1.3 3.826 1 98.12 69 ARG B O 1
ATOM 1832 N N . ILE B 1 70 ? -1.131 0.044 3.902 1 98.75 70 ILE B N 1
ATOM 1833 C CA . ILE B 1 70 ? -1.763 0.752 2.795 1 98.75 70 ILE B CA 1
ATOM 1834 C C . ILE B 1 70 ? -3.254 0.923 3.074 1 98.75 70 ILE B C 1
ATOM 1836 O O . ILE B 1 70 ? -3.902 0.014 3.6 1 98.75 70 ILE B O 1
ATOM 1840 N N . TYR B 1 71 ? -3.781 2.105 2.814 1 98.69 71 TYR B N 1
ATOM 1841 C CA . TYR B 1 71 ? -5.195 2.449 2.902 1 98.69 71 TYR B CA 1
ATOM 1842 C C . TYR B 1 71 ? -5.629 3.287 1.704 1 98.69 71 TYR B C 1
ATOM 1844 O O . TYR B 1 71 ? -4.793 3.713 0.903 1 98.69 71 TYR B O 1
ATOM 1852 N N . ASP B 1 72 ? -6.914 3.439 1.521 1 98.62 72 ASP B N 1
ATOM 1853 C CA . ASP B 1 72 ? -7.395 4.316 0.458 1 98.62 72 ASP B CA 1
ATOM 1854 C C . ASP B 1 72 ? -8.664 5.051 0.884 1 98.62 72 ASP B C 1
ATOM 1856 O O . ASP B 1 72 ? -9.367 4.609 1.793 1 98.62 72 ASP B O 1
ATOM 1860 N N . VAL B 1 73 ? -8.891 6.238 0.317 1 97.88 73 VAL B N 1
ATOM 1861 C CA . VAL B 1 73 ? -10.094 7.047 0.506 1 97.88 73 VAL B CA 1
ATOM 1862 C C . VAL B 1 73 ? -10.547 7.613 -0.836 1 97.88 73 VAL B C 1
ATOM 1864 O O . VAL B 1 73 ? -9.742 7.77 -1.758 1 97.88 73 VAL B O 1
ATOM 1867 N N . PHE B 1 74 ? -11.789 7.867 -0.928 1 96.69 74 PHE B N 1
ATOM 1868 C CA . PHE B 1 74 ? -12.383 8.641 -2.016 1 96.69 74 PHE B CA 1
ATOM 1869 C C . PHE B 1 74 ? -12.836 10.008 -1.526 1 96.69 74 PHE B C 1
ATOM 1871 O O . PHE B 1 74 ? -13.562 10.109 -0.537 1 96.69 74 PHE B O 1
ATOM 1878 N N . VAL B 1 75 ? -12.344 11.016 -2.172 1 95.06 75 VAL B N 1
ATOM 1879 C CA . VAL B 1 75 ? -12.656 12.375 -1.749 1 95.06 75 VAL B CA 1
ATOM 1880 C C . VAL B 1 75 ? -13.281 13.148 -2.91 1 95.06 75 VAL B C 1
ATOM 1882 O O . VAL B 1 75 ? -12.68 13.258 -3.982 1 95.06 75 VAL B O 1
ATOM 1885 N N . ARG B 1 76 ? -14.422 13.641 -2.73 1 92.75 76 ARG B N 1
ATOM 1886 C CA . ARG B 1 76 ? -15.07 14.547 -3.674 1 92.75 76 ARG B CA 1
ATOM 1887 C C . ARG B 1 76 ? -15.141 15.969 -3.109 1 92.75 76 ARG B C 1
ATOM 1889 O O . ARG B 1 76 ? -15.836 16.219 -2.123 1 92.75 76 ARG B O 1
ATOM 1896 N N . GLU B 1 77 ? -14.352 16.828 -3.744 1 88.5 77 GLU B N 1
ATOM 1897 C CA . GLU B 1 77 ? -14.422 18.219 -3.344 1 88.5 77 GLU B CA 1
ATOM 1898 C C . GLU B 1 77 ? -15.773 18.828 -3.715 1 88.5 77 GLU B C 1
ATOM 1900 O O . GLU B 1 77 ? -16.297 18.562 -4.797 1 88.5 77 GLU B O 1
ATOM 1905 N N . GLU B 1 78 ? -16.141 19.719 -2.812 1 84 78 GLU B N 1
ATOM 1906 C CA . GLU B 1 78 ? -17.406 20.391 -3.082 1 84 78 GLU B CA 1
ATOM 1907 C C . GLU B 1 78 ? -17.344 21.188 -4.379 1 84 78 GLU B C 1
ATOM 1909 O O . GLU B 1 78 ? -16.312 21.812 -4.672 1 84 78 GLU B O 1
ATOM 1914 N N . LEU B 1 79 ? -18.266 21.109 -5.207 1 81.12 79 LEU B N 1
ATOM 1915 C CA . LEU B 1 79 ? -18.453 21.906 -6.406 1 81.12 79 LEU B CA 1
ATOM 1916 C C . LEU B 1 79 ? -17.562 21.406 -7.547 1 81.12 79 LEU B C 1
ATOM 1918 O O . LEU B 1 79 ? -17.422 22.078 -8.57 1 81.12 79 LEU B O 1
ATOM 1922 N N . LYS B 1 80 ? -16.734 20.453 -7.227 1 82.06 80 LYS B N 1
ATOM 1923 C CA . LYS B 1 80 ? -15.992 19.828 -8.32 1 82.06 80 LYS B CA 1
ATOM 1924 C C . LYS B 1 80 ? -16.766 18.641 -8.906 1 82.06 80 LYS B C 1
ATOM 1926 O O . LYS B 1 80 ? -17.578 18.031 -8.227 1 82.06 80 LYS B O 1
ATOM 1931 N N . ASN B 1 81 ? -16.438 18.391 -10.086 1 84.69 81 ASN B N 1
ATOM 1932 C CA . ASN B 1 81 ? -17.156 17.344 -10.789 1 84.69 81 ASN B CA 1
ATOM 1933 C C . ASN B 1 81 ? -16.312 16.078 -10.914 1 84.69 81 ASN B C 1
ATOM 1935 O O . ASN B 1 81 ? -16.453 15.32 -11.883 1 84.69 81 ASN B O 1
ATOM 1939 N N . PHE B 1 82 ? -15.328 16.062 -10.039 1 87.88 82 PHE B N 1
ATOM 1940 C CA . PHE B 1 82 ? -14.539 14.828 -10.062 1 87.88 82 PHE B CA 1
ATOM 1941 C C . PHE B 1 82 ? -14.258 14.352 -8.641 1 87.88 82 PHE B C 1
ATOM 1943 O O . PHE B 1 82 ? -14.398 15.109 -7.684 1 87.88 82 PHE B O 1
ATOM 1950 N N . MET B 1 83 ? -13.938 13.047 -8.539 1 93.31 83 MET B N 1
ATOM 1951 C CA . MET B 1 83 ? -13.547 12.391 -7.293 1 93.31 83 MET B CA 1
ATOM 1952 C C . MET B 1 83 ? -12.086 11.953 -7.348 1 93.31 83 MET B C 1
ATOM 1954 O O . MET B 1 83 ? -11.578 11.602 -8.414 1 93.31 83 MET B O 1
ATOM 1958 N N . VAL B 1 84 ? -11.445 12.102 -6.227 1 94.69 84 VAL B N 1
ATOM 1959 C CA . VAL B 1 84 ? -10.07 11.625 -6.145 1 94.69 84 VAL B CA 1
ATOM 1960 C C . VAL B 1 84 ? -10.023 10.32 -5.359 1 94.69 84 VAL B C 1
ATOM 1962 O O . VAL B 1 84 ? -10.523 10.242 -4.238 1 94.69 84 VAL B O 1
ATOM 1965 N N . HIS B 1 85 ? -9.508 9.273 -5.93 1 97.25 85 HIS B N 1
ATOM 1966 C CA . HIS B 1 85 ? -9.125 8.047 -5.23 1 97.25 85 HIS B CA 1
ATOM 1967 C C . HIS B 1 85 ? -7.691 8.133 -4.723 1 97.25 85 HIS B C 1
ATOM 1969 O O . HIS B 1 85 ? -6.746 8.039 -5.508 1 97.25 85 HIS B O 1
ATOM 1975 N N . HIS B 1 86 ? -7.59 8.391 -3.447 1 97.81 86 HIS B N 1
ATOM 1976 C CA . HIS B 1 86 ? -6.285 8.578 -2.824 1 97.81 86 HIS B CA 1
ATOM 1977 C C . HIS B 1 86 ? -5.82 7.301 -2.133 1 97.81 86 HIS B C 1
ATOM 1979 O O . HIS B 1 86 ? -6.391 6.898 -1.114 1 97.81 86 HIS B O 1
ATOM 1985 N N . VAL B 1 87 ? -4.809 6.637 -2.703 1 98.5 87 VAL B N 1
ATOM 1986 C CA . VAL B 1 87 ? -4.156 5.473 -2.107 1 98.5 87 VAL B CA 1
ATOM 1987 C C . VAL B 1 87 ? -2.895 5.914 -1.368 1 98.5 87 VAL B C 1
ATOM 1989 O O . VAL B 1 87 ? -2.055 6.625 -1.926 1 98.5 87 VAL B O 1
ATOM 1992 N N . MET B 1 88 ? -2.766 5.504 -0.113 1 98.69 88 MET B N 1
ATOM 1993 C CA . MET B 1 88 ? -1.678 6.008 0.721 1 98.69 88 MET B CA 1
ATOM 1994 C C . MET B 1 88 ? -0.863 4.855 1.303 1 98.69 88 MET B C 1
ATOM 1996 O O . MET B 1 88 ? -1.406 3.996 1.999 1 98.69 88 MET B O 1
ATOM 2000 N N . ALA B 1 89 ? 0.403 4.781 0.987 1 98.81 89 ALA B N 1
ATOM 2001 C CA . ALA B 1 89 ? 1.365 3.918 1.666 1 98.81 89 ALA B CA 1
ATOM 2002 C C . ALA B 1 89 ? 1.897 4.578 2.934 1 98.81 89 ALA B C 1
ATOM 2004 O O . ALA B 1 89 ? 2.352 5.723 2.902 1 98.81 89 ALA B O 1
ATOM 2005 N N . LEU B 1 90 ? 1.824 3.891 4.031 1 98.88 90 LEU B N 1
ATOM 2006 C CA . LEU B 1 90 ? 2.229 4.43 5.324 1 98.88 90 LEU B CA 1
ATOM 2007 C C . LEU B 1 90 ? 3.387 3.631 5.91 1 98.88 90 LEU B C 1
ATOM 2009 O O . LEU B 1 90 ? 3.426 2.404 5.781 1 98.88 90 LEU B O 1
ATOM 2013 N N . TYR B 1 91 ? 4.266 4.285 6.559 1 98.88 91 TYR B N 1
ATOM 2014 C CA . TYR B 1 91 ? 5.355 3.674 7.316 1 98.88 91 TYR B CA 1
ATOM 2015 C C . TYR B 1 91 ? 5.473 4.297 8.703 1 98.88 91 TYR B C 1
ATOM 2017 O O . TYR B 1 91 ? 5.395 5.52 8.844 1 98.88 91 TYR B O 1
ATOM 2025 N N . ASP B 1 92 ? 5.652 3.422 9.688 1 98.62 92 ASP B N 1
ATOM 2026 C CA . ASP B 1 92 ? 6.156 3.957 10.953 1 98.62 92 ASP B CA 1
ATOM 2027 C C . ASP B 1 92 ? 7.609 4.406 10.812 1 98.62 92 ASP B C 1
ATOM 2029 O O . ASP B 1 92 ? 8.43 3.695 10.234 1 98.62 92 ASP B O 1
ATOM 2033 N N . VAL B 1 93 ? 7.879 5.59 11.359 1 97.69 93 VAL B N 1
ATOM 2034 C CA . VAL B 1 93 ? 9.219 6.141 11.164 1 97.69 93 VAL B CA 1
ATOM 2035 C C . VAL B 1 93 ? 9.781 6.609 12.5 1 97.69 93 VAL B C 1
ATOM 2037 O O . VAL B 1 93 ? 9.07 7.215 13.305 1 97.69 93 VAL B O 1
ATOM 2040 N N . GLU B 1 94 ? 11.016 6.289 12.703 1 95.56 94 GLU B N 1
ATOM 2041 C CA . GLU B 1 94 ? 11.828 6.906 13.75 1 95.56 94 GLU B CA 1
ATOM 2042 C C . GLU B 1 94 ? 12.805 7.926 13.164 1 95.56 94 GLU B C 1
ATOM 2044 O O . GLU B 1 94 ? 13.461 7.656 12.156 1 95.56 94 GLU B O 1
ATOM 2049 N N . MET B 1 95 ? 12.844 9.031 13.766 1 91.5 95 MET B N 1
ATOM 2050 C CA . MET B 1 95 ? 13.688 10.109 13.258 1 91.5 95 MET B CA 1
ATOM 2051 C C . MET B 1 95 ? 14.984 10.211 14.055 1 91.5 95 MET B C 1
ATOM 2053 O O . MET B 1 95 ? 15.039 9.797 15.219 1 91.5 95 MET B O 1
ATOM 2057 N N . ASN B 1 96 ? 15.977 10.656 13.336 1 87.12 96 ASN B N 1
ATOM 2058 C CA . ASN B 1 96 ? 17.219 10.945 14.047 1 87.12 96 ASN B CA 1
ATOM 2059 C C . ASN B 1 96 ? 17.062 12.164 14.945 1 87.12 96 ASN B C 1
ATOM 2061 O O . ASN B 1 96 ? 16.266 13.062 14.672 1 87.12 96 ASN B O 1
ATOM 2065 N N . GLU B 1 97 ? 17.641 12.086 16.156 1 65.31 97 GLU B N 1
ATOM 2066 C CA . GLU B 1 97 ? 17.609 13.18 17.109 1 65.31 97 GLU B CA 1
ATOM 2067 C C . GLU B 1 97 ? 18.125 14.477 16.484 1 65.31 97 GLU B C 1
ATOM 2069 O O . GLU B 1 97 ? 19.297 14.57 16.109 1 65.31 97 GLU B O 1
ATOM 2074 N N . SER B 1 98 ? 17.875 14.617 15.211 1 55.16 98 SER B N 1
ATOM 2075 C CA . SER B 1 98 ? 18.547 15.844 14.781 1 55.16 98 SER B CA 1
ATOM 2076 C C . SER B 1 98 ? 17.844 17.078 15.328 1 55.16 98 SER B C 1
ATOM 2078 O O . SER B 1 98 ? 16.672 17.016 15.688 1 55.16 98 SER B O 1
ATOM 2080 N N . ALA B 1 99 ? 18.672 18.219 15.438 1 50.62 99 ALA B N 1
ATOM 2081 C CA . ALA B 1 99 ? 18.25 19.547 15.867 1 50.62 99 ALA B CA 1
ATOM 2082 C C . ALA B 1 99 ? 16.953 19.953 15.172 1 50.62 99 ALA B C 1
ATOM 2084 O O . ALA B 1 99 ? 16.844 19.859 13.945 1 50.62 99 ALA B O 1
ATOM 2085 N N . PRO B 1 100 ? 15.836 19.859 15.93 1 47.59 100 PRO B N 1
ATOM 2086 C CA . PRO B 1 100 ? 14.539 20.297 15.406 1 47.59 100 PRO B CA 1
ATOM 2087 C C . PRO B 1 100 ? 14.656 21.453 14.422 1 47.59 100 PRO B C 1
ATOM 2089 O O . PRO B 1 100 ? 15.312 22.453 14.719 1 47.59 100 PRO B O 1
ATOM 2092 N N . GLN B 1 101 ? 14.992 21.25 13.227 1 44.84 101 GLN B N 1
ATOM 2093 C CA . GLN B 1 101 ? 14.938 22.516 12.508 1 44.84 101 GLN B CA 1
ATOM 2094 C C . GLN B 1 101 ? 13.602 23.219 12.727 1 44.84 101 GLN B C 1
ATOM 2096 O O . GLN B 1 101 ? 12.664 22.625 13.258 1 44.84 101 GLN B O 1
ATOM 2101 N N . VAL B 1 102 ? 13.047 24.094 11.656 1 44.91 102 VAL B N 1
ATOM 2102 C CA . VAL B 1 102 ? 12.211 25.281 11.586 1 44.91 102 VAL B CA 1
ATOM 2103 C C . VAL B 1 102 ? 10.75 24.906 11.828 1 44.91 102 VAL B C 1
ATOM 2105 O O . VAL B 1 102 ? 10.203 24.047 11.125 1 44.91 102 VAL B O 1
ATOM 2108 N N . THR B 1 103 ? 10.242 24.828 12.992 1 48.47 103 THR B N 1
ATOM 2109 C CA . THR B 1 103 ? 8.836 24.797 13.383 1 48.47 103 THR B CA 1
ATOM 2110 C C . THR B 1 103 ? 8.008 25.734 12.5 1 48.47 103 THR B C 1
ATOM 2112 O O . THR B 1 103 ? 8.547 26.625 11.867 1 48.47 103 THR B O 1
ATOM 2115 N N . ILE B 1 104 ? 6.734 25.422 12.18 1 48.81 104 ILE B N 1
ATOM 2116 C CA . ILE B 1 104 ? 5.805 26.203 11.375 1 48.81 104 ILE B CA 1
ATOM 2117 C C . ILE B 1 104 ? 6.125 27.688 11.523 1 48.81 104 ILE B C 1
ATOM 2119 O O . ILE B 1 104 ? 5.777 28.5 10.656 1 48.81 104 ILE B O 1
ATOM 2123 N N . SER B 1 105 ? 6.445 28.156 12.75 1 40.91 105 SER B N 1
ATOM 2124 C CA . SER B 1 105 ? 6.504 29.609 12.867 1 40.91 105 SER B CA 1
ATOM 2125 C C . SER B 1 105 ? 7.535 30.188 11.914 1 40.91 105 SER B C 1
ATOM 2127 O O . SER B 1 105 ? 7.422 31.359 11.516 1 40.91 105 SER B O 1
ATOM 2129 N N . GLU B 1 106 ? 8.695 29.562 11.859 1 43.53 106 GLU B N 1
ATOM 2130 C CA . GLU B 1 106 ? 9.734 30.344 11.203 1 43.53 106 GLU B CA 1
ATOM 2131 C C . GLU B 1 106 ? 9.734 30.094 9.695 1 43.53 106 GLU B C 1
ATOM 2133 O O . GLU B 1 106 ? 10.633 30.562 8.984 1 43.53 106 GLU B O 1
ATOM 2138 N N . ALA B 1 107 ? 8.844 29.359 9.242 1 45.31 107 ALA B N 1
ATOM 2139 C CA . ALA B 1 107 ? 8.773 29.047 7.82 1 45.31 107 ALA B CA 1
ATOM 2140 C C . ALA B 1 107 ? 8.594 30.312 6.988 1 45.31 107 ALA B C 1
ATOM 2142 O O . ALA B 1 107 ? 7.57 30.984 7.086 1 45.31 107 ALA B O 1
ATOM 2143 N N . VAL B 1 108 ? 9.539 31 6.723 1 38.84 108 VAL B N 1
ATOM 2144 C CA . VAL B 1 108 ? 9.539 32.062 5.727 1 38.84 108 VAL B CA 1
ATOM 2145 C C . VAL B 1 108 ? 9.008 31.547 4.398 1 38.84 108 VAL B C 1
ATOM 2147 O O . VAL B 1 108 ? 9.414 30.469 3.941 1 38.84 108 VAL B O 1
ATOM 2150 N N . SER B 1 109 ? 7.66 31.844 4.008 1 39.28 109 SER B N 1
ATOM 2151 C CA . SER B 1 109 ? 6.98 31.578 2.742 1 39.28 109 SER B CA 1
ATOM 2152 C C . SER B 1 109 ? 7.953 31.656 1.568 1 39.28 109 SER B C 1
ATOM 2154 O O . SER B 1 109 ? 8.156 32.719 0.993 1 39.28 109 SER B O 1
ATOM 2156 N N . ASP B 1 110 ? 9.062 31.109 1.715 1 40.53 110 ASP B N 1
ATOM 2157 C CA . ASP B 1 110 ? 9.828 31.422 0.517 1 40.53 110 ASP B CA 1
ATOM 2158 C C . ASP B 1 110 ? 9.25 30.734 -0.713 1 40.53 110 ASP B C 1
ATOM 2160 O O . ASP B 1 110 ? 9.898 30.656 -1.758 1 40.53 110 ASP B O 1
ATOM 2164 N N . GLY B 1 111 ? 7.957 30.672 -0.912 1 42.22 111 GLY B N 1
ATOM 2165 C CA . GLY B 1 111 ? 7.211 30.312 -2.111 1 42.22 111 GLY B CA 1
ATOM 2166 C C . GLY B 1 111 ? 7.375 28.859 -2.512 1 42.22 111 GLY B C 1
ATOM 2167 O O . GLY B 1 111 ? 6.695 28.391 -3.424 1 42.22 111 GLY B O 1
ATOM 2168 N N . ALA B 1 112 ? 8.539 28.266 -2.4 1 43.38 112 ALA B N 1
ATOM 2169 C CA . ALA B 1 112 ? 8.805 27.047 -3.156 1 43.38 112 ALA B CA 1
ATOM 2170 C C . ALA B 1 112 ? 8.281 25.812 -2.418 1 43.38 112 ALA B C 1
ATOM 2172 O O . ALA B 1 112 ? 8.188 24.734 -2.996 1 43.38 112 ALA B O 1
ATOM 2173 N N . ASN B 1 113 ? 8.117 25.828 -1.023 1 48.5 113 ASN B N 1
ATOM 2174 C CA . ASN B 1 113 ? 7.801 24.594 -0.3 1 48.5 113 ASN B CA 1
ATOM 2175 C C . ASN B 1 113 ? 6.316 24.516 0.041 1 48.5 113 ASN B C 1
ATOM 2177 O O . ASN B 1 113 ? 5.719 25.5 0.489 1 48.5 113 ASN B O 1
ATOM 2181 N N . ASP B 1 114 ? 5.531 23.609 -0.449 1 51.53 114 ASP B N 1
ATOM 2182 C CA . ASP B 1 114 ? 4.094 23.391 -0.307 1 51.53 114 ASP B CA 1
ATOM 2183 C C . ASP B 1 114 ? 3.725 23.094 1.147 1 51.53 114 ASP B C 1
ATOM 2185 O O . ASP B 1 114 ? 2.615 22.656 1.434 1 51.53 114 ASP B O 1
ATOM 2189 N N . SER B 1 115 ? 4.699 23.156 2.08 1 56.69 115 SER B N 1
ATOM 2190 C CA . SER B 1 115 ? 4.363 22.922 3.482 1 56.69 115 SER B CA 1
ATOM 2191 C C . SER B 1 115 ? 4.934 24.031 4.371 1 56.69 115 SER B C 1
ATOM 2193 O O . SER B 1 115 ? 6.008 24.562 4.094 1 56.69 115 SER B O 1
ATOM 2195 N N . LEU B 1 116 ? 4.145 24.641 5.27 1 59.22 116 LEU B N 1
ATOM 2196 C CA . LEU B 1 116 ? 4.508 25.734 6.156 1 59.22 116 LEU B CA 1
ATOM 2197 C C . LEU B 1 116 ? 5.316 25.234 7.348 1 59.22 116 LEU B C 1
ATOM 2199 O O . LEU B 1 116 ? 5.668 26 8.242 1 59.22 116 LEU B O 1
ATOM 2203 N N . GLY B 1 117 ? 5.723 23.875 7.34 1 78.62 117 GLY B N 1
ATOM 2204 C CA . GLY B 1 117 ? 6.461 23.328 8.469 1 78.62 117 GLY B CA 1
ATOM 2205 C C . GLY B 1 117 ? 5.77 22.141 9.109 1 78.62 117 GLY B C 1
ATOM 2206 O O . GLY B 1 117 ? 4.727 21.688 8.625 1 78.62 117 GLY B O 1
ATOM 2207 N N . TYR B 1 118 ? 6.449 21.562 10.234 1 89.12 118 TYR B N 1
ATOM 2208 C CA . TYR B 1 118 ? 5.887 20.391 10.891 1 89.12 118 TYR B CA 1
ATOM 2209 C C . TYR B 1 118 ? 5.297 20.75 12.25 1 89.12 118 TYR B C 1
ATOM 2211 O O . TYR B 1 118 ? 5.609 21.797 12.812 1 89.12 118 TYR B O 1
ATOM 2219 N N . ILE B 1 119 ? 4.336 20.016 12.703 1 91.06 119 ILE B N 1
ATOM 2220 C CA . ILE B 1 119 ? 3.689 20.203 14 1 91.06 119 ILE B CA 1
ATOM 2221 C C . ILE B 1 119 ? 3.418 18.844 14.633 1 91.06 119 ILE B C 1
ATOM 2223 O O . ILE B 1 119 ? 3.121 17.875 13.93 1 91.06 119 ILE B O 1
ATOM 2227 N N . TRP B 1 120 ? 3.553 18.781 15.922 1 94 120 TRP B N 1
ATOM 2228 C CA . TRP B 1 120 ? 3.137 17.609 16.688 1 94 120 TRP B CA 1
ATOM 2229 C C . TRP B 1 120 ? 1.713 17.781 17.203 1 94 120 TRP B C 1
ATOM 2231 O O . TRP B 1 120 ? 1.454 18.625 18.062 1 94 120 TRP B O 1
ATOM 2241 N N . MET B 1 121 ? 0.85 16.922 16.688 1 95.62 121 MET B N 1
ATOM 2242 C CA . MET B 1 121 ? -0.564 17.062 17.031 1 95.62 121 MET B CA 1
ATOM 2243 C C . MET B 1 121 ? -0.997 15.984 18.016 1 95.62 121 MET B C 1
ATOM 2245 O O . MET B 1 121 ? -0.72 14.797 17.812 1 95.62 121 MET B O 1
ATOM 2249 N N . ASP B 1 122 ? -1.625 16.422 19.094 1 97.19 122 ASP B N 1
ATOM 2250 C CA . ASP B 1 122 ? -2.246 15.477 20.016 1 97.19 122 ASP B CA 1
ATOM 2251 C C . ASP B 1 122 ? -3.34 14.672 19.312 1 97.19 122 ASP B C 1
ATOM 2253 O O . ASP B 1 122 ? -4.234 15.25 18.688 1 97.19 122 ASP B O 1
ATOM 2257 N N . ILE B 1 123 ? -3.273 13.422 19.438 1 97.38 123 ILE B N 1
ATOM 2258 C CA . ILE B 1 123 ? -4.191 12.539 18.719 1 97.38 123 ILE B CA 1
ATOM 2259 C C . ILE B 1 123 ? -5.629 12.867 19.109 1 97.38 123 ILE B C 1
ATOM 2261 O O . ILE B 1 123 ? -6.551 12.727 18.312 1 97.38 123 ILE B O 1
ATOM 2265 N N . GLN B 1 124 ? -5.859 13.352 20.281 1 97.06 124 GLN B N 1
ATOM 2266 C CA . GLN B 1 124 ? -7.191 13.656 20.781 1 97.06 124 GLN B CA 1
ATOM 2267 C C . GLN B 1 124 ? -7.738 14.938 20.156 1 97.06 124 GLN B C 1
ATOM 2269 O O . GLN B 1 124 ? -8.945 15.172 20.172 1 97.06 124 GLN B O 1
ATOM 2274 N N . GLU B 1 125 ? -6.867 15.758 19.641 1 96.81 125 GLU B N 1
ATOM 2275 C CA . GLU B 1 125 ? -7.27 17.047 19.078 1 96.81 125 GLU B CA 1
ATOM 2276 C C . GLU B 1 125 ? -7.551 16.938 17.594 1 96.81 125 GLU B C 1
ATOM 2278 O O . GLU B 1 125 ? -8.047 17.875 16.969 1 96.81 125 GLU B O 1
ATOM 2283 N N . ILE B 1 126 ? -7.262 15.836 17.016 1 96.81 126 ILE B N 1
ATOM 2284 C CA . ILE B 1 126 ? -7.457 15.617 15.586 1 96.81 126 ILE B CA 1
ATOM 2285 C C . ILE B 1 126 ? -8.938 15.367 15.297 1 96.81 126 ILE B C 1
ATOM 2287 O O . ILE B 1 126 ? -9.562 14.516 15.938 1 96.81 126 ILE B O 1
ATOM 2291 N N . THR B 1 127 ? -9.492 16.109 14.422 1 95.31 127 THR B N 1
ATOM 2292 C CA . THR B 1 127 ? -10.891 15.992 14.031 1 95.31 127 THR B CA 1
ATOM 2293 C C . THR B 1 127 ? -11.039 16.047 12.516 1 95.31 127 THR B C 1
ATOM 2295 O O . THR B 1 127 ? -10.086 16.391 11.805 1 95.31 127 THR B O 1
ATOM 2298 N N . GLU B 1 128 ? -12.211 15.711 12.023 1 92.62 128 GLU B N 1
ATOM 2299 C CA . GLU B 1 128 ? -12.484 15.781 10.586 1 92.62 128 GLU B CA 1
ATOM 2300 C C . GLU B 1 128 ? -12.367 17.219 10.07 1 92.62 128 GLU B C 1
ATOM 2302 O O . GLU B 1 128 ? -12.062 17.438 8.898 1 92.62 128 GLU B O 1
ATOM 2307 N N . GLU B 1 129 ? -12.461 18.219 10.93 1 91.69 129 GLU B N 1
ATOM 2308 C CA . GLU B 1 129 ? -12.453 19.625 10.539 1 91.69 129 GLU B CA 1
ATOM 2309 C C . GLU B 1 129 ? -11.023 20.141 10.344 1 91.69 129 GLU B C 1
ATOM 2311 O O . GLU B 1 129 ? -10.789 21.047 9.547 1 91.69 129 GLU B O 1
ATOM 2316 N N . ASN B 1 130 ? -10.078 19.469 11.031 1 94.25 130 ASN B N 1
ATOM 2317 C CA . ASN B 1 130 ? -8.75 20.062 11 1 94.25 130 ASN B CA 1
ATOM 2318 C C . ASN B 1 130 ? -7.723 19.125 10.375 1 94.25 130 ASN B C 1
ATOM 2320 O O . ASN B 1 130 ? -6.551 19.5 10.234 1 94.25 130 ASN B O 1
ATOM 2324 N N . ALA B 1 131 ? -8.234 17.922 9.984 1 96.19 131 ALA B N 1
ATOM 2325 C CA . ALA B 1 131 ? -7.254 16.938 9.523 1 96.19 131 ALA B CA 1
ATOM 2326 C C . ALA B 1 131 ? -7.641 16.375 8.156 1 96.19 131 ALA B C 1
ATOM 232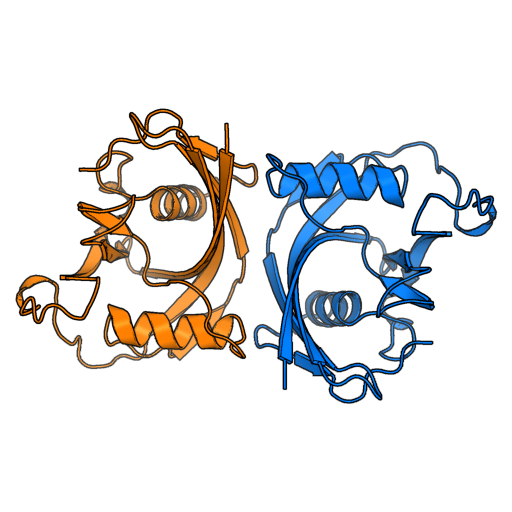8 O O . ALA B 1 131 ? -8.82 16.344 7.809 1 96.19 131 ALA B O 1
ATOM 2329 N N . SER B 1 132 ? -6.652 15.984 7.398 1 96.12 132 SER B N 1
ATOM 2330 C CA . SER B 1 132 ? -6.879 15.297 6.133 1 96.12 132 SER B CA 1
ATOM 2331 C C . SER B 1 132 ? -7.418 13.891 6.352 1 96.12 132 SER B C 1
ATOM 2333 O O . SER B 1 132 ? -7.301 13.336 7.449 1 96.12 132 SER B O 1
ATOM 2335 N N . PRO B 1 133 ? -8 13.32 5.32 1 96.69 133 PRO B N 1
ATOM 2336 C CA . PRO B 1 133 ? -8.445 11.93 5.41 1 96.69 133 PRO B CA 1
ATOM 2337 C C . PRO B 1 133 ? -7.32 10.969 5.801 1 96.69 133 PRO B C 1
ATOM 2339 O O . PRO B 1 133 ? -7.566 9.961 6.465 1 96.69 133 PRO B O 1
ATOM 2342 N N . LEU B 1 134 ? -6.086 11.234 5.43 1 97.62 134 LEU B N 1
ATOM 2343 C CA . LEU B 1 134 ? -4.941 10.406 5.793 1 97.62 134 LEU B CA 1
ATOM 2344 C C . LEU B 1 134 ? -4.758 10.359 7.309 1 97.62 134 LEU B C 1
ATOM 2346 O O . LEU B 1 134 ? -4.617 9.289 7.891 1 97.62 134 LEU B O 1
ATOM 2350 N N . VAL B 1 135 ? -4.754 11.523 7.824 1 98.19 135 VAL B N 1
ATOM 2351 C CA . VAL B 1 135 ? -4.555 11.656 9.266 1 98.19 135 VAL B CA 1
ATOM 2352 C C . VAL B 1 135 ? -5.684 10.953 10.016 1 98.19 135 VAL B C 1
ATOM 2354 O O . VAL B 1 135 ? -5.449 10.305 11.039 1 98.19 135 VAL B O 1
ATOM 2357 N N . LEU B 1 136 ? -6.871 11.062 9.438 1 97.81 136 LEU B N 1
ATOM 2358 C CA . LEU B 1 136 ? -8.023 10.43 10.078 1 97.81 136 LEU B CA 1
ATOM 2359 C C . LEU B 1 136 ? -7.902 8.914 10.023 1 97.81 136 LEU B C 1
ATOM 2361 O O . LEU B 1 136 ? -8.258 8.219 10.984 1 97.81 136 LEU B O 1
ATOM 2365 N N . LYS B 1 137 ? -7.441 8.359 8.914 1 98.25 137 LYS B N 1
ATOM 2366 C CA . LYS B 1 137 ? -7.188 6.922 8.812 1 98.25 137 LYS B CA 1
ATOM 2367 C C . LYS B 1 137 ? -6.152 6.477 9.844 1 98.25 137 LYS B C 1
ATOM 2369 O O . LYS B 1 137 ? -6.332 5.449 10.5 1 98.25 137 LYS B O 1
ATOM 2374 N N . VAL B 1 138 ? -5.113 7.219 9.961 1 98.62 138 VAL B N 1
ATOM 2375 C CA . VAL B 1 138 ? -4.035 6.879 10.883 1 98.62 138 VAL B CA 1
ATOM 2376 C C . VAL B 1 138 ? -4.535 6.973 12.32 1 98.62 138 VAL B C 1
ATOM 2378 O O . VAL B 1 138 ? -4.191 6.133 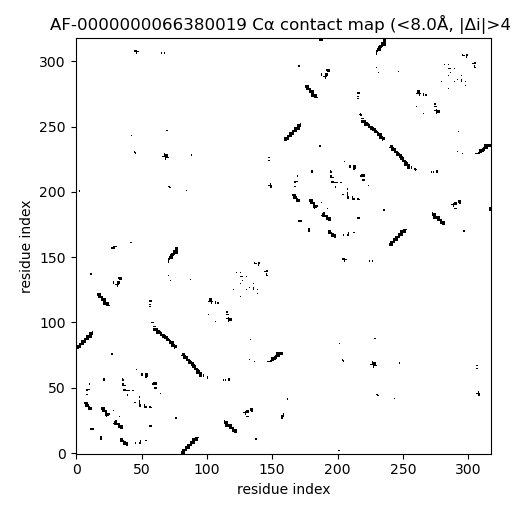13.156 1 98.62 138 VAL B O 1
ATOM 2381 N N . LYS B 1 139 ? -5.324 8 12.594 1 98.44 139 LYS B N 1
ATOM 2382 C CA . LYS B 1 139 ? -5.898 8.117 13.93 1 98.44 139 LYS B CA 1
ATOM 2383 C C . LYS B 1 139 ? -6.707 6.875 14.297 1 98.44 139 LYS B C 1
ATOM 2385 O O . LYS B 1 139 ? -6.547 6.32 15.383 1 98.44 139 LYS B O 1
ATOM 2390 N N . SER B 1 140 ? -7.598 6.508 13.406 1 98.06 140 SER B N 1
ATOM 2391 C CA . SER B 1 140 ? -8.406 5.316 13.641 1 98.06 140 SER B CA 1
ATOM 2392 C C . SER B 1 140 ? -7.531 4.098 13.914 1 98.06 140 SER B C 1
ATOM 2394 O O . SER B 1 140 ? -7.809 3.322 14.836 1 98.06 140 SER B O 1
ATOM 2396 N N . GLU B 1 141 ? -6.488 3.967 13.141 1 98.06 141 GLU B N 1
ATOM 2397 C CA . GLU B 1 141 ? -5.555 2.859 13.32 1 98.06 141 GLU B CA 1
ATOM 2398 C C . GLU B 1 141 ? -4.875 2.924 14.688 1 98.06 141 GLU B C 1
ATOM 2400 O O . GLU B 1 141 ? -4.793 1.918 15.391 1 98.06 141 GLU B O 1
ATOM 2405 N N . LEU B 1 142 ? -4.367 4.074 15.023 1 97.62 142 LEU B N 1
ATOM 2406 C CA . LEU B 1 142 ? -3.619 4.262 16.266 1 97.62 142 LEU B CA 1
ATOM 2407 C C . LEU B 1 142 ? -4.516 4.031 17.484 1 97.62 142 LEU B C 1
ATOM 2409 O O . LEU B 1 142 ? -4.035 3.629 18.547 1 97.62 142 LEU B O 1
ATOM 2413 N N . LEU B 1 143 ? -5.785 4.277 17.281 1 96.69 143 LEU B N 1
ATOM 2414 C CA . LEU B 1 143 ? -6.738 4.086 18.375 1 96.69 143 LEU B CA 1
ATOM 2415 C C . LEU B 1 143 ? -7.219 2.637 18.422 1 96.69 143 LEU B C 1
ATOM 2417 O O . LEU B 1 143 ? -8.031 2.277 19.266 1 96.69 143 LEU B O 1
ATOM 2421 N N . GLY B 1 144 ? -6.805 1.812 17.453 1 96.38 144 GLY B N 1
ATOM 2422 C CA . GLY B 1 144 ? -7.055 0.381 17.516 1 96.38 144 GLY B CA 1
ATOM 2423 C C . GLY B 1 144 ? -8.195 -0.063 16.625 1 96.38 144 GLY B C 1
ATOM 2424 O O . GLY B 1 144 ? -8.68 -1.191 16.734 1 96.38 144 GLY B O 1
ATOM 2425 N N . PHE B 1 145 ? -8.656 0.831 15.719 1 96 145 PHE B N 1
ATOM 2426 C CA . PHE B 1 145 ? -9.773 0.515 14.836 1 96 145 PHE B CA 1
ATOM 2427 C C . PHE B 1 145 ? -9.414 0.824 13.383 1 96 145 PHE B C 1
ATOM 2429 O O . PHE B 1 145 ? -10.039 1.677 12.75 1 96 145 PHE B O 1
ATOM 2436 N N . PRO B 1 146 ? -8.445 0.063 12.914 1 97.38 146 PRO B N 1
ATOM 2437 C CA . PRO B 1 146 ? -8.086 0.323 11.516 1 97.38 146 PRO B CA 1
ATOM 2438 C C . PRO B 1 146 ? -9.25 0.082 10.555 1 97.38 146 PRO B C 1
ATOM 2440 O O . PRO B 1 146 ? -9.992 -0.893 10.711 1 97.38 146 PRO B O 1
ATOM 2443 N N . GLU B 1 147 ? -9.445 0.96 9.648 1 97.12 147 GLU B N 1
ATOM 2444 C CA . GLU B 1 147 ? -10.477 0.847 8.633 1 97.12 147 GLU B CA 1
ATOM 2445 C C . GLU B 1 147 ? -9.898 0.383 7.297 1 97.12 147 GLU B C 1
ATOM 2447 O O . GLU B 1 147 ? -9.391 1.194 6.52 1 97.12 147 GLU B O 1
ATOM 2452 N N . LEU B 1 148 ? -10.086 -0.844 7.004 1 98 148 LEU B N 1
ATOM 2453 C CA . LEU B 1 148 ? -9.422 -1.441 5.848 1 98 148 LEU B CA 1
ATOM 2454 C C . LEU B 1 148 ? -10.164 -1.104 4.559 1 98 148 LEU B C 1
ATOM 2456 O O . LEU B 1 148 ? -9.555 -1 3.494 1 98 148 LEU B O 1
ATOM 2460 N N . ASP B 1 149 ? -11.461 -0.963 4.672 1 97.75 149 ASP B N 1
ATOM 2461 C CA . ASP B 1 149 ? -12.25 -0.611 3.494 1 97.75 149 ASP B CA 1
ATOM 2462 C C . ASP B 1 149 ? -12.07 0.861 3.135 1 97.75 149 ASP B C 1
ATOM 2464 O O . ASP B 1 149 ? -11.695 1.672 3.982 1 97.75 149 ASP B O 1
ATOM 2468 N N . LYS B 1 150 ? -12.297 1.178 1.936 1 97 150 LYS B N 1
ATOM 2469 C CA . LYS B 1 150 ? -12.242 2.576 1.521 1 97 150 LYS B CA 1
ATOM 2470 C C . LYS B 1 150 ? -13.219 3.428 2.336 1 97 150 LYS B C 1
ATOM 2472 O O . LYS B 1 150 ? -14.289 2.959 2.713 1 97 150 LYS B O 1
ATOM 2477 N N . THR B 1 151 ? -12.852 4.625 2.66 1 96.5 151 THR B N 1
ATOM 2478 C CA . THR B 1 151 ? -13.742 5.645 3.211 1 96.5 151 THR B CA 1
ATOM 2479 C C . THR B 1 151 ? -14.039 6.723 2.172 1 96.5 151 THR B C 1
ATOM 2481 O O . THR B 1 151 ? -13.141 7.16 1.448 1 96.5 151 THR B O 1
ATOM 2484 N N . SER B 1 152 ? -15.266 7.121 2.1 1 95.56 152 SER B N 1
ATOM 2485 C CA . SER B 1 152 ? -15.664 8.117 1.108 1 95.56 152 SER B CA 1
ATOM 2486 C C . SER B 1 152 ? -16.078 9.43 1.773 1 95.56 152 SER B C 1
ATOM 2488 O O . SER B 1 152 ? -16.891 9.43 2.693 1 95.56 152 SER B O 1
ATOM 2490 N N . TYR B 1 153 ? -15.461 10.5 1.324 1 93.69 153 TYR B N 1
ATOM 2491 C CA . TYR B 1 153 ? -15.844 11.859 1.692 1 93.69 153 TYR B CA 1
ATOM 2492 C C . TYR B 1 153 ? -16.5 12.578 0.521 1 93.69 153 TYR B C 1
ATOM 2494 O O . TYR B 1 153 ? -15.812 13.07 -0.38 1 93.69 153 TYR B O 1
ATOM 2502 N N . MET B 1 154 ? -17.797 12.75 0.521 1 90.44 154 MET B N 1
ATOM 2503 C CA . MET B 1 154 ? -18.562 13.18 -0.654 1 90.44 154 MET B CA 1
ATOM 2504 C C . MET B 1 154 ? -18.766 14.688 -0.647 1 90.44 154 MET B C 1
ATOM 2506 O O . MET B 1 154 ? -19.125 15.273 -1.673 1 90.44 154 MET B O 1
ATOM 2510 N N . ASN B 1 155 ? -18.609 15.344 0.4 1 86.69 155 ASN B N 1
ATOM 2511 C CA . ASN B 1 155 ? -18.781 16.781 0.518 1 86.69 155 ASN B CA 1
ATOM 2512 C C . ASN B 1 155 ? -17.578 17.453 1.169 1 86.69 155 ASN B C 1
ATOM 2514 O O . ASN B 1 155 ? -17.719 18.234 2.105 1 86.69 155 ASN B O 1
ATOM 2518 N N . TRP B 1 156 ? -16.453 17.141 0.524 1 87.19 156 TRP B N 1
ATOM 2519 C CA . TRP B 1 156 ? -15.227 17.672 1.098 1 87.19 156 TRP B CA 1
ATOM 2520 C C . TRP B 1 156 ? -15.094 19.172 0.798 1 87.19 156 TRP B C 1
ATOM 2522 O O . TRP B 1 156 ? -15.133 19.578 -0.364 1 87.19 156 TRP B O 1
ATOM 2532 N N . LYS B 1 157 ? -14.961 19.969 1.818 1 83.5 157 LYS B N 1
ATOM 2533 C CA . LYS B 1 157 ? -14.797 21.422 1.673 1 83.5 157 LYS B CA 1
ATOM 2534 C C . LYS B 1 157 ? -13.328 21.812 1.763 1 83.5 157 LYS B C 1
ATOM 2536 O O . LYS B 1 157 ? -12.664 21.531 2.764 1 83.5 157 LYS B O 1
ATOM 2541 N N . VAL B 1 158 ? -12.797 22.391 0.678 1 77.81 158 VAL B N 1
ATOM 2542 C CA . VAL B 1 158 ? -11.445 22.938 0.693 1 77.81 158 VAL B CA 1
ATOM 2543 C C . VAL B 1 158 ? -11.445 24.297 1.364 1 77.81 158 VAL B C 1
ATOM 2545 O O . VAL B 1 158 ? -12.258 25.172 1.024 1 77.81 158 VAL B O 1
ATOM 2548 N N . LYS B 1 159 ? -10.672 24.422 2.465 1 71.44 159 LYS B N 1
ATOM 2549 C CA . LYS B 1 159 ? -10.664 25.641 3.268 1 71.44 159 LYS B CA 1
ATOM 2550 C C . LYS B 1 159 ? -9.695 26.672 2.699 1 71.44 159 LYS B C 1
ATOM 2552 O O . LYS B 1 159 ? -8.695 26.312 2.066 1 71.44 159 LYS B O 1
#

Solvent-accessible surface area (backbone atoms only — not comparable to full-atom values): 17077 Å² total; per-residue (Å²): 123,52,72,44,80,43,63,32,30,30,46,42,37,74,55,95,67,21,35,50,24,24,37,27,71,52,73,78,45,17,75,14,36,30,51,36,38,41,66,73,53,91,92,54,38,65,54,54,34,33,48,51,31,31,28,74,48,52,66,46,49,72,65,46,74,44,74,47,20,53,44,40,36,36,41,18,43,60,94,50,74,42,31,36,40,40,38,40,38,37,28,38,44,42,64,47,90,56,80,83,62,71,45,43,82,66,50,69,82,72,80,77,65,66,43,52,20,39,46,76,39,48,61,86,75,63,42,83,87,46,31,26,72,65,43,51,50,49,49,35,37,76,74,71,53,65,65,72,55,55,46,77,39,77,71,35,72,67,105,124,53,73,43,80,43,62,33,30,29,45,42,37,75,54,96,66,21,33,48,25,22,37,28,74,53,72,78,44,16,75,14,36,31,50,37,38,42,66,73,55,92,92,54,37,65,53,54,34,33,49,51,30,31,29,76,47,47,65,47,50,72,66,45,73,44,74,47,22,53,44,42,35,36,41,19,43,60,94,50,75,43,32,36,40,39,37,40,37,36,27,38,45,42,63,45,92,53,80,77,58,64,44,42,83,67,49,69,82,73,78,77,66,66,43,49,19,38,45,76,38,48,60,85,73,62,40,84,87,46,30,25,73,65,43,52,50,49,48,34,36,76,73,71,53,65,65,73,56,56,45,77,39,77,72,35,73,70,103

Radius of gyration: 20.71 Å; Cα contacts (8 Å, |Δi|>4): 719; chains: 2; bounding box: 37×62×48 Å

Secondary structure (DSSP, 8-state):
-EEEEEEEEEEE-EETTEEEEEEESSSTTTTSEE-SEEPPPTT--HHHHHHHHHHHHH-PPEEEEEEEEEEEEEEEETT-SEEEEEEEEEEEEEE-------BGGG----SS-SEEEEEEEEGGG--TTTB-HHHHHHHHHHTT----S-EEEEEEPP-/-EEEEEEEEEEE-EETTEEEEEEESSSTTTTSEE-SEEPPPTT--HHHHHHHHHHHHH-PPEEEEEEEEEEEEEEEETT-SEEEEEEEEEEEEEE-------BGGG----SS-SEEEEEEEEGGG--TTTB-HHHHHHHHHHTT----S-EEEEEEPP-